Protein AF-0000000082750049 (afdb_homodimer)

pLDDT: mean 89.51, std 12.14, range [34.12, 98.69]

Sequence (334 aa):
MVEYGKYSNDLYELQASRWEWKRLKAKTPKNGPPPCPRLGHSFSLVGNKCYLFGGLANDSEDPKNNIPRYLNDLYILELRPGSGVVAWDIPITYGVLPPPRESHTAVVYTEKDNKKSKLVIYGGMSGCRLGDLWTLDIETLTWNKPSLSGVAPLPRSLHSATTIGNKMVEYGKYSNDLYELQASRWEWKRLKAKTPKNGPPPCPRLGHSFSLVGNKCYLFGGLANDSEDPKNNIPRYLNDLYILELRPGSGVVAWDIPITYGVLPPPRESHTAVVYTEKDNKKSKLVIYGGMSGCRLGDLWTLDIETLTWNKPSLSGVAPLPRSLHSATTIGNK

Solvent-accessible surface area (backbone atoms only — not comparable to full-atom values): 17345 Å² total; per-residue (Å²): 48,43,44,38,22,45,83,30,61,55,42,30,34,38,37,64,92,70,33,31,30,36,74,52,72,60,42,64,20,92,88,50,78,59,78,67,38,24,27,23,34,38,44,44,67,58,90,57,32,34,42,36,40,37,4,36,29,62,78,42,90,46,92,89,44,83,38,79,40,64,27,55,55,59,38,35,35,41,54,42,87,91,67,82,48,32,33,41,35,71,69,82,68,39,70,64,75,68,74,45,22,19,30,38,33,66,42,69,45,54,43,80,88,78,65,48,45,28,41,37,35,39,36,2,32,59,102,44,64,28,64,58,53,36,34,32,34,63,86,76,31,32,33,40,70,71,79,72,41,68,64,67,74,73,50,21,34,35,35,28,50,38,68,47,89,87,68,51,44,47,37,20,45,84,28,62,55,41,29,37,38,37,64,93,70,33,31,30,37,73,52,74,59,42,64,20,92,88,51,79,58,77,68,38,22,24,23,34,38,45,43,66,57,92,56,31,32,41,35,40,38,5,35,29,62,77,41,90,45,93,90,46,84,40,80,41,63,27,55,56,60,38,34,36,42,54,43,85,91,66,81,48,32,35,40,35,70,70,82,69,38,69,65,76,68,73,44,20,18,29,38,33,65,43,67,46,55,42,80,88,77,64,49,44,29,42,38,36,38,37,2,33,60,102,43,63,28,60,57,52,37,35,31,35,63,86,75,32,33,33,40,68,71,78,72,42,68,64,67,74,74,50,18,36,36,33,29,52,35,66,47,87,85,67

Radius of gyration: 19.02 Å; Cα contacts (8 Å, |Δi|>4): 926; chains: 2; bounding box: 47×52×50 Å

Organism: Mus caroli (NCBI:txid10089)

InterPro domains:
  IPR015915 Kelch-type beta-propeller [G3DSA:2.120.10.80] (2-167)
  IPR015915 Kelch-type beta-propeller [SSF117281] (5-167)
  IPR043536 Host cell factor [PTHR46003] (1-167)
  IPR059124 Host cell factor, Kelch-repeats domain [PF13854] (1-167)

Foldseek 3Di:
DWDQAALGRWIWDQDPVVRDIDTADAAAAPPDGDDGRFHQWDWDDDPQKIKTAWGWHFPDPDPVDGDIDFGGFIKMWGHDPPPSYIYIYRDDAAEDTDDGFGQWEWDWAAAPPPRWIKIKTAWGDDVHIGGFIWIAGPVRRYIDGDDDDDDGDDGDGNDYDDDDDND/DWDAAALGDWTWDQDPVVRDIDTADAAAAPPDGDDGRFHQWDWDDDPQKIKTAWGWHFPDPDPVDGDIDFGGFIKMWGHDPPPSYIYIYRDDAAEDTDDGFGQWEWDWAAAPPPRWIKIKTAWGDDVHIGGFIWIAGPVRRYIDGDDDDDDGDDGDGNDYDDDDDND

Secondary structure (DSSP, 8-state):
-EEE-TT---EEEEETTTTEEEEE-EEPPTTSPPPPS-BS-EEEEETTEEEEEEEEEE--S-TTS--EEEEEEEEEEEE-TTT--EEEE----BSPPPPP-BS-EEEEEE-TTT--EEEEEE--BSSSB---EEEEETTTTEEE-PPPEE-PPPS-SS-B----TT-/-EEB-SSB--EEEEETTTTEEEEE-EEPPTTSPPPPSBBS-EEEEETTEEEEEEEEEE--S-TTS--EEEEEEEEEEEE-TTT--EEEE----BSPPPPP-BS-EEEEEE-TTT--EEEEEE--BSSSB---EEEEETTTTEEE-PPPEE-PPPS-SS-EEE--TT-

Nearest PDB structures (foldseek):
  8ebm-assembly2_B  TM=7.250E-01  e=9.913E-09  Homo sapiens
  8ebn-assembly1_A-2  TM=7.587E-01  e=2.053E-07  Homo sapiens
  9d8p-assembly1_A  TM=7.912E-01  e=5.174E-07  Homo sapiens
  7onh-assembly1_A  TM=7.124E-01  e=1.198E-04  synthetic construct
  7qt0-assembly1_I  TM=1.899E-01  e=7.112E+00  Mus musculus

Structure (mmCIF, N/CA/C/O backbone):
data_AF-0000000082750049-model_v1
#
loop_
_entity.id
_entity.type
_entity.pdbx_description
1 polymer 'Host cell factor 1-like'
#
loop_
_atom_site.group_PDB
_atom_site.id
_atom_site.type_symbol
_atom_site.label_atom_id
_atom_site.label_alt_id
_atom_site.label_comp_id
_atom_site.label_asym_id
_atom_site.label_entity_id
_atom_site.label_seq_id
_atom_site.pdbx_PDB_ins_code
_atom_site.Cartn_x
_atom_site.Cartn_y
_atom_site.Cartn_z
_atom_site.occupancy
_atom_site.B_iso_or_equiv
_atom_site.auth_seq_id
_atom_site.auth_comp_id
_atom_site.auth_asym_id
_atom_site.auth_atom_id
_atom_site.pdbx_PDB_model_num
ATOM 1 N N . MET A 1 1 ? 9.844 8.734 -4.219 1 46.72 1 MET A N 1
ATOM 2 C CA . MET A 1 1 ? 9.055 7.977 -3.25 1 46.72 1 MET A CA 1
ATOM 3 C C . MET A 1 1 ? 9.094 8.633 -1.876 1 46.72 1 MET A C 1
ATOM 5 O O . MET A 1 1 ? 10.164 9.047 -1.411 1 46.72 1 MET A O 1
ATOM 9 N N . VAL A 1 2 ? 8.023 9.062 -1.282 1 43.28 2 VAL A N 1
ATOM 10 C CA . VAL A 1 2 ? 7.914 9.625 0.057 1 43.28 2 VAL A CA 1
ATOM 11 C C . VAL A 1 2 ? 7.473 8.547 1.042 1 43.28 2 VAL A C 1
ATOM 13 O O . VAL A 1 2 ? 6.508 7.82 0.787 1 43.28 2 VAL A O 1
ATOM 16 N N . GLU A 1 3 ? 8.273 8.211 2.252 1 47.06 3 GLU A N 1
ATOM 17 C CA . GLU A 1 3 ? 8.039 7.141 3.219 1 47.06 3 GLU A CA 1
ATOM 18 C C . GLU A 1 3 ? 7.656 7.707 4.582 1 47.06 3 GLU A C 1
ATOM 20 O O . GLU A 1 3 ? 8.219 8.711 5.027 1 47.06 3 GLU A O 1
ATOM 25 N N . TYR A 1 4 ? 6.5 7.152 5.336 1 40.97 4 TYR A N 1
ATOM 26 C CA . TYR A 1 4 ? 6.086 7.383 6.715 1 40.97 4 TYR A CA 1
ATOM 27 C C . TYR A 1 4 ? 5.934 6.066 7.465 1 40.97 4 TYR A C 1
ATOM 29 O O . TYR A 1 4 ? 5.32 5.121 6.965 1 40.97 4 TYR A O 1
ATOM 37 N N . GLY A 1 5 ? 6.797 5.273 8.617 1 48.41 5 GLY A N 1
ATOM 38 C CA . GLY A 1 5 ? 6.863 3.891 9.055 1 48.41 5 GLY A CA 1
ATOM 39 C C . GLY A 1 5 ? 6.676 3.73 10.555 1 48.41 5 GLY A C 1
ATOM 40 O O . GLY A 1 5 ? 5.734 4.281 11.125 1 48.41 5 GLY A O 1
ATOM 41 N N . LYS A 1 6 ? 7.898 3.279 11.547 1 61.53 6 LYS A N 1
ATOM 42 C CA . LYS A 1 6 ? 7.781 3.199 13 1 61.53 6 LYS A CA 1
ATOM 43 C C . LYS A 1 6 ? 6.875 4.301 13.539 1 61.53 6 LYS A C 1
ATOM 45 O O . LYS A 1 6 ? 6.535 5.242 12.82 1 61.53 6 LYS A O 1
ATOM 50 N N . TYR A 1 7 ? 6.441 3.865 14.773 1 75.69 7 TYR A N 1
ATOM 51 C CA . TYR A 1 7 ? 5.711 5.035 15.25 1 75.69 7 TYR A CA 1
ATOM 52 C C . TYR A 1 7 ? 6.512 6.309 15.023 1 75.69 7 TYR A C 1
ATOM 54 O O . TYR A 1 7 ? 7.539 6.527 15.664 1 75.69 7 TYR A O 1
ATOM 62 N N . SER A 1 8 ? 6.527 6.707 13.641 1 79.88 8 SER A N 1
ATOM 63 C CA . SER A 1 8 ? 7.164 7.973 13.297 1 79.88 8 SER A CA 1
ATOM 64 C C . SER A 1 8 ? 6.258 8.82 12.406 1 79.88 8 SER A C 1
ATOM 66 O O . SER A 1 8 ? 5.281 8.32 11.844 1 79.88 8 SER A O 1
ATOM 68 N N . ASN A 1 9 ? 6.586 10.039 12.461 1 88.56 9 ASN A N 1
ATOM 69 C CA . ASN A 1 9 ? 5.891 10.953 11.562 1 88.56 9 ASN A CA 1
ATOM 70 C C . ASN A 1 9 ? 6.855 11.625 10.594 1 88.56 9 ASN A C 1
ATOM 72 O O . ASN A 1 9 ? 6.555 12.695 10.055 1 88.56 9 ASN A O 1
ATOM 76 N N . ASP A 1 10 ? 7.961 10.93 10.422 1 89.69 10 ASP A N 1
ATOM 77 C CA . ASP A 1 10 ? 8.961 11.5 9.516 1 89.69 10 ASP A CA 1
ATOM 78 C C . ASP A 1 10 ? 8.578 11.258 8.055 1 89.69 10 ASP A C 1
ATOM 80 O O . ASP A 1 10 ? 7.977 10.234 7.727 1 89.69 10 ASP A O 1
ATOM 84 N N . LEU A 1 11 ? 9.008 12.266 7.266 1 90.38 11 LEU A N 1
ATOM 85 C CA . LEU A 1 11 ? 8.828 12.203 5.82 1 90.38 11 LEU A CA 1
ATOM 86 C C . LEU A 1 11 ? 10.172 12.125 5.102 1 90.38 11 LEU A C 1
ATOM 88 O O . LEU A 1 11 ? 11.094 12.883 5.422 1 90.38 11 LEU A O 1
ATOM 92 N N . TYR A 1 12 ? 10.297 11.203 4.238 1 91.06 12 TYR A N 1
ATOM 93 C CA . TYR A 1 12 ? 11.508 11.078 3.426 1 91.06 12 TYR A CA 1
ATOM 94 C C . TYR A 1 12 ? 11.156 11.016 1.942 1 91.06 12 TYR A C 1
ATOM 96 O O . TYR A 1 12 ? 10.07 10.578 1.571 1 91.06 12 TYR A O 1
ATOM 104 N N . GLU A 1 13 ? 12.062 11.5 1.147 1 89.69 13 GLU A N 1
ATOM 105 C CA . GLU A 1 13 ? 12.008 11.359 -0.305 1 89.69 13 GLU A CA 1
ATOM 106 C C . GLU A 1 13 ? 13.211 10.586 -0.831 1 89.69 13 GLU A C 1
ATOM 108 O O . GLU A 1 13 ? 14.344 10.82 -0.404 1 89.69 13 GLU A O 1
ATOM 113 N N . LEU A 1 14 ? 12.969 9.617 -1.62 1 91.38 14 LEU A N 1
ATOM 114 C CA . LEU A 1 14 ? 14.023 8.953 -2.377 1 91.38 14 LEU A CA 1
ATOM 115 C C . LEU A 1 14 ? 14.062 9.461 -3.814 1 91.38 14 LEU A C 1
ATOM 117 O O . LEU A 1 14 ? 13.102 9.281 -4.566 1 91.38 14 LEU A O 1
ATOM 121 N N . GLN A 1 15 ? 15.102 10.117 -4.086 1 89.12 15 GLN A N 1
ATOM 122 C CA . GLN A 1 15 ? 15.328 10.492 -5.477 1 89.12 15 GLN A CA 1
ATOM 123 C C . GLN A 1 15 ? 15.875 9.312 -6.281 1 89.12 15 GLN A C 1
ATOM 125 O O . GLN A 1 15 ? 17.078 9.023 -6.223 1 89.12 15 GLN A O 1
ATOM 130 N N . ALA A 1 16 ? 15.055 8.766 -7.094 1 87.5 16 ALA A N 1
ATOM 131 C CA . ALA A 1 16 ? 15.367 7.496 -7.738 1 87.5 16 ALA A CA 1
ATOM 132 C C . ALA A 1 16 ? 16.453 7.668 -8.797 1 87.5 16 ALA A C 1
ATOM 134 O O . ALA A 1 16 ? 17.188 6.727 -9.094 1 87.5 16 ALA A O 1
ATOM 135 N N . SER A 1 17 ? 16.531 8.828 -9.398 1 86.12 17 SER A N 1
ATOM 136 C CA . SER A 1 17 ? 17.547 9.047 -10.422 1 86.12 17 SER A CA 1
ATOM 137 C C . SER A 1 17 ? 18.953 8.961 -9.828 1 86.12 17 SER A C 1
ATOM 139 O O . SER A 1 17 ? 19.891 8.555 -10.516 1 86.12 17 SER A O 1
ATOM 141 N N . ARG A 1 18 ? 19.078 9.25 -8.586 1 91 18 ARG A N 1
ATOM 142 C CA . ARG A 1 18 ? 20.375 9.234 -7.938 1 91 18 ARG A CA 1
ATOM 143 C C . ARG A 1 18 ? 20.391 8.266 -6.762 1 91 18 ARG A C 1
ATOM 145 O O . ARG A 1 18 ? 21.422 8.086 -6.113 1 91 18 ARG A O 1
ATOM 152 N N . TRP A 1 19 ? 19.328 7.719 -6.512 1 92.25 19 TRP A N 1
ATOM 153 C CA . TRP A 1 19 ? 19.156 6.84 -5.355 1 92.25 19 TRP A CA 1
ATOM 154 C C . TRP A 1 19 ? 19.641 7.523 -4.082 1 92.25 19 TRP A C 1
ATOM 156 O O . TRP A 1 19 ? 20.469 6.969 -3.352 1 92.25 19 TRP A O 1
ATOM 166 N N . GLU A 1 20 ? 19.047 8.633 -3.816 1 94.25 20 GLU A N 1
ATOM 167 C CA . GLU A 1 20 ? 19.422 9.438 -2.66 1 94.25 20 GLU A CA 1
ATOM 168 C C . GLU A 1 20 ? 18.203 9.742 -1.782 1 94.25 20 GLU A C 1
ATOM 170 O O . GLU A 1 20 ? 17.188 10.242 -2.266 1 94.25 20 GLU A O 1
ATOM 175 N N . TRP A 1 21 ? 18.406 9.43 -0.501 1 93.75 21 TRP A N 1
ATOM 176 C CA . TRP A 1 21 ? 17.375 9.75 0.476 1 93.75 21 TRP A CA 1
ATOM 177 C C . TRP A 1 21 ? 17.5 11.195 0.946 1 93.75 21 TRP A C 1
ATOM 179 O O . TRP A 1 21 ? 18.609 11.695 1.149 1 93.75 21 TRP A O 1
ATOM 189 N N . LYS A 1 22 ? 16.375 11.781 1.118 1 90.44 22 LYS A N 1
ATOM 190 C CA . LYS A 1 22 ? 16.297 13.102 1.732 1 90.44 22 LYS A CA 1
ATOM 191 C C . LYS A 1 22 ? 15.141 13.188 2.723 1 90.44 22 LYS A C 1
ATOM 193 O O . LYS A 1 22 ? 14.023 12.766 2.418 1 90.44 22 LYS A O 1
ATOM 198 N N . ARG A 1 23 ? 15.523 13.742 3.879 1 90.31 23 ARG A N 1
ATOM 199 C CA . ARG A 1 23 ? 14.453 14 4.836 1 90.31 23 ARG A CA 1
ATOM 200 C C . ARG A 1 23 ? 13.719 15.297 4.5 1 90.31 23 ARG A C 1
ATOM 202 O O . ARG A 1 23 ? 14.352 16.328 4.27 1 90.31 23 ARG A O 1
ATOM 209 N N . LEU A 1 24 ? 12.414 15.164 4.445 1 88.94 24 LEU A N 1
ATOM 210 C CA . LEU A 1 24 ? 11.617 16.328 4.129 1 88.94 24 LEU A CA 1
ATOM 211 C C . LEU A 1 24 ? 11.078 16.984 5.398 1 88.94 24 LEU A C 1
ATOM 213 O O . LEU A 1 24 ? 10.688 16.297 6.34 1 88.94 24 LEU A O 1
ATOM 217 N N . LYS A 1 25 ? 11.164 18.25 5.352 1 89.75 25 LYS A N 1
ATOM 218 C CA . LYS A 1 25 ? 10.516 19.031 6.402 1 89.75 25 LYS A CA 1
ATOM 219 C C . LYS A 1 25 ? 9.25 19.703 5.887 1 89.75 25 LYS A C 1
ATOM 221 O O . LYS A 1 25 ? 9.312 20.609 5.07 1 89.75 25 LYS A O 1
ATOM 226 N N . ALA A 1 26 ? 8.164 19.203 6.391 1 93.25 26 ALA A N 1
ATOM 227 C CA . ALA A 1 26 ? 6.887 19.766 5.949 1 93.25 26 ALA A CA 1
ATOM 228 C C . ALA A 1 26 ? 6.379 20.812 6.938 1 93.25 26 ALA A C 1
ATOM 230 O O . ALA A 1 26 ? 6.48 20.641 8.148 1 93.25 26 ALA A O 1
ATOM 231 N N . LYS A 1 27 ? 5.816 21.828 6.309 1 95.06 27 LYS A N 1
ATOM 232 C CA . LYS A 1 27 ? 5.18 22.844 7.148 1 95.06 27 LYS A CA 1
ATOM 233 C C . LYS A 1 27 ? 3.959 22.266 7.867 1 95.06 27 LYS A C 1
ATOM 235 O O . LYS A 1 27 ? 3.186 21.516 7.281 1 95.06 27 LYS A O 1
ATOM 240 N N . THR A 1 28 ? 3.789 22.734 9.07 1 95.88 28 THR A N 1
ATOM 241 C CA . THR A 1 28 ? 2.641 22.297 9.852 1 95.88 28 THR A CA 1
ATOM 242 C C . THR A 1 28 ? 1.351 22.906 9.312 1 95.88 28 THR A C 1
ATOM 244 O O . THR A 1 28 ? 1.365 24 8.75 1 95.88 28 THR A O 1
ATOM 247 N N . PRO A 1 29 ? 0.261 22.172 9.477 1 96.62 29 PRO A N 1
ATOM 248 C CA . PRO A 1 29 ? -1.006 22.781 9.055 1 96.62 29 PRO A CA 1
ATOM 249 C C . PRO A 1 29 ? -1.354 24.047 9.836 1 96.62 29 PRO A C 1
ATOM 251 O O . PRO A 1 29 ? -0.957 24.172 11 1 96.62 29 PRO A O 1
ATOM 254 N N . LYS A 1 30 ? -2.096 24.891 9.203 1 95.38 30 LYS A N 1
ATOM 255 C CA . LYS A 1 30 ? -2.494 26.141 9.828 1 95.38 30 LYS A CA 1
ATOM 256 C C . LYS A 1 30 ? -3.502 25.906 10.945 1 95.38 30 LYS A C 1
ATOM 258 O O . LYS A 1 30 ? -3.527 26.641 11.93 1 95.38 30 LYS A O 1
ATOM 263 N N . ASN A 1 31 ? -4.273 24.891 10.828 1 95.56 31 ASN A N 1
ATOM 264 C CA . ASN A 1 31 ? -5.418 24.734 11.719 1 95.56 31 ASN A CA 1
ATOM 265 C C . ASN A 1 31 ? -5.262 23.531 12.625 1 95.56 31 ASN A C 1
ATOM 267 O O . ASN A 1 31 ? -6.254 22.953 13.094 1 95.56 31 ASN A O 1
ATOM 271 N N . GLY A 1 32 ? -4.043 23.062 12.883 1 96.19 32 GLY A N 1
ATOM 272 C CA . GLY A 1 32 ? -3.865 21.922 13.766 1 96.19 32 GLY A CA 1
ATOM 273 C C . GLY A 1 32 ? -2.459 21.359 13.734 1 96.19 32 GLY A C 1
ATOM 274 O O . GLY A 1 32 ? -1.573 21.922 13.086 1 96.19 32 GLY A O 1
ATOM 275 N N . PRO A 1 33 ? -2.213 20.359 14.484 1 96.81 33 PRO A N 1
ATOM 276 C CA . PRO A 1 33 ? -0.906 19.688 14.5 1 96.81 33 PRO A CA 1
ATOM 277 C C . PRO A 1 33 ? -0.647 18.859 13.25 1 96.81 33 PRO A C 1
ATOM 279 O O . PRO A 1 33 ? -1.588 18.5 12.531 1 96.81 33 PRO A O 1
ATOM 282 N N . PRO A 1 34 ? 0.613 18.609 12.961 1 96.38 34 PRO A N 1
ATOM 283 C CA . PRO A 1 34 ? 0.918 17.641 11.891 1 96.38 34 PRO A CA 1
ATOM 284 C C . PRO A 1 34 ? 0.523 16.219 12.258 1 96.38 34 PRO A C 1
ATOM 286 O O . PRO A 1 34 ? 0.176 15.938 13.406 1 96.38 34 PRO A O 1
ATOM 289 N N . PRO A 1 35 ? 0.521 15.352 11.281 1 95.62 35 PRO A N 1
ATOM 290 C CA . PRO A 1 35 ? 0.174 13.961 11.609 1 95.62 35 PRO A CA 1
ATOM 291 C C . PRO A 1 35 ? 1.032 13.391 12.734 1 95.62 35 PRO A C 1
ATOM 293 O O . PRO A 1 35 ? 2.244 13.609 12.766 1 95.62 35 PRO A O 1
ATOM 296 N N . CYS A 1 36 ? 0.445 12.688 13.664 1 94.31 36 CYS A N 1
ATOM 297 C CA . CYS A 1 36 ? 1.186 12.008 14.727 1 94.31 36 CYS A CA 1
ATOM 298 C C . CYS A 1 36 ? 1.888 10.766 14.195 1 94.31 36 CYS A C 1
ATOM 300 O O . CYS A 1 36 ? 1.546 10.266 13.125 1 94.31 36 CYS A O 1
ATOM 302 N N . PRO A 1 37 ? 2.914 10.273 14.992 1 92.56 37 PRO A N 1
ATOM 303 C CA . PRO A 1 37 ? 3.498 8.984 14.602 1 92.56 37 PRO A CA 1
ATOM 304 C C . PRO A 1 37 ? 2.461 7.867 14.523 1 92.56 37 PRO A C 1
ATOM 306 O O . PRO A 1 37 ? 1.604 7.75 15.398 1 92.56 37 PRO A O 1
ATOM 309 N N . ARG A 1 38 ? 2.539 7.066 13.461 1 93.56 38 ARG A N 1
ATOM 310 C CA . ARG A 1 38 ? 1.509 6.055 13.242 1 93.56 38 ARG A CA 1
ATOM 311 C C . ARG A 1 38 ? 1.99 4.98 12.273 1 93.56 38 ARG A C 1
ATOM 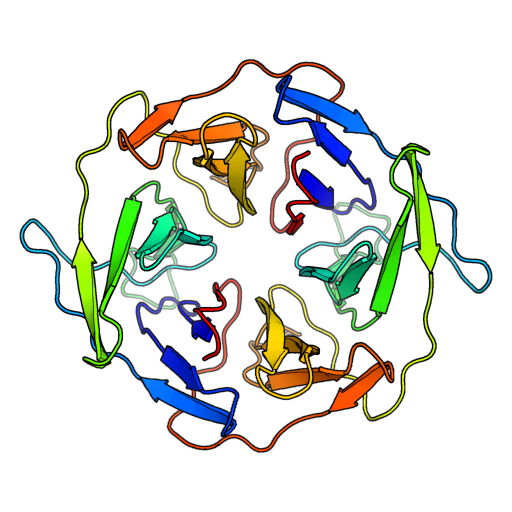313 O O . ARG A 1 38 ? 2.975 5.176 11.562 1 93.56 38 ARG A O 1
ATOM 320 N N . LEU A 1 39 ? 1.354 3.842 12.344 1 92.06 39 LEU A N 1
ATOM 321 C CA . LEU A 1 39 ? 1.588 2.76 11.398 1 92.06 39 LEU A CA 1
ATOM 322 C C . LEU A 1 39 ? 0.297 2.373 10.68 1 92.06 39 LEU A C 1
ATOM 324 O O . LEU A 1 39 ? -0.797 2.672 11.164 1 92.06 39 LEU A O 1
ATOM 328 N N . GLY A 1 40 ? 0.425 1.727 9.539 1 95.12 40 GLY A N 1
ATOM 329 C CA . GLY A 1 40 ? -0.722 1.137 8.867 1 95.12 40 GLY A CA 1
ATOM 330 C C . GLY A 1 40 ? -1.635 2.166 8.227 1 95.12 40 GLY A C 1
ATOM 331 O O . GLY A 1 40 ? -2.822 1.907 8.023 1 95.12 40 GLY A O 1
ATOM 332 N N . HIS A 1 41 ? -1.125 3.426 7.996 1 96.81 41 HIS A N 1
ATOM 333 C CA . HIS A 1 41 ? -1.85 4.461 7.27 1 96.81 41 HIS A CA 1
ATOM 334 C C . HIS A 1 41 ? -1.668 4.309 5.766 1 96.81 41 HIS A C 1
ATOM 336 O O . HIS A 1 41 ? -0.827 3.525 5.312 1 96.81 41 HIS A O 1
ATOM 342 N N . SER A 1 42 ? -2.529 4.945 5.008 1 96.25 42 SER A N 1
ATOM 343 C CA . SER A 1 42 ? -2.342 5.023 3.564 1 96.25 42 SER A CA 1
ATOM 344 C C . SER A 1 42 ? -1.828 6.398 3.145 1 96.25 42 SER A C 1
ATOM 346 O O . SER A 1 42 ? -2.006 7.379 3.869 1 96.25 42 SER A O 1
ATOM 348 N N . PHE A 1 43 ? -1.149 6.531 2.107 1 95.25 43 PHE A N 1
ATOM 349 C CA . PHE A 1 43 ? -0.544 7.715 1.509 1 95.25 43 PHE A CA 1
ATOM 350 C C . PHE A 1 43 ? -0.654 7.672 -0.011 1 95.25 43 PHE A C 1
ATOM 352 O O . PHE A 1 43 ? 0.173 7.047 -0.68 1 95.25 43 PHE A O 1
ATOM 359 N N . SER A 1 44 ? -1.647 8.367 -0.571 1 94.56 44 SER A N 1
ATOM 360 C CA . SER A 1 44 ? -1.994 8.234 -1.983 1 94.56 44 SER A CA 1
ATOM 361 C C . SER A 1 44 ? -1.794 9.547 -2.727 1 94.56 44 SER A C 1
ATOM 363 O O . SER A 1 44 ? -2.135 10.617 -2.213 1 94.56 44 SER A O 1
ATOM 365 N N . LEU A 1 45 ? -1.312 9.461 -3.93 1 92.12 45 LEU A N 1
ATOM 366 C CA . LEU A 1 45 ? -1.025 10.648 -4.727 1 92.12 45 LEU A CA 1
ATOM 367 C C . LEU A 1 45 ? -2.15 10.922 -5.719 1 92.12 45 LEU A C 1
ATOM 369 O O . LEU A 1 45 ? -2.576 10.023 -6.445 1 92.12 45 LEU A O 1
ATOM 373 N N . VAL A 1 46 ? -2.631 12.07 -5.703 1 92.25 46 VAL A N 1
ATOM 374 C CA . VAL A 1 46 ? -3.504 12.602 -6.742 1 92.25 46 VAL A CA 1
ATOM 375 C C . VAL A 1 46 ? -2.98 13.961 -7.215 1 92.25 46 VAL A C 1
ATOM 377 O O . VAL A 1 46 ? -3.031 14.945 -6.477 1 92.25 46 VAL A O 1
ATOM 380 N N . GLY A 1 47 ? -2.527 13.969 -8.453 1 88.06 47 GLY A N 1
ATOM 381 C CA . GLY A 1 47 ? -1.867 15.188 -8.898 1 88.06 47 GLY A CA 1
ATOM 382 C C . GLY A 1 47 ? -0.615 15.516 -8.109 1 88.06 47 GLY A C 1
ATOM 383 O O . GLY A 1 47 ? 0.314 14.703 -8.047 1 88.06 47 GLY A O 1
ATOM 384 N N . ASN A 1 48 ? -0.597 16.656 -7.48 1 89.31 48 ASN A N 1
ATOM 385 C CA . ASN A 1 48 ? 0.56 17.094 -6.707 1 89.31 48 ASN A CA 1
ATOM 386 C C . ASN A 1 48 ? 0.277 17.047 -5.207 1 89.31 48 ASN A C 1
ATOM 388 O O . ASN A 1 48 ? 0.942 17.734 -4.426 1 89.31 48 ASN A O 1
ATOM 392 N N . LYS A 1 49 ? -0.731 16.297 -4.922 1 93.19 49 LYS A N 1
ATOM 393 C CA . LYS A 1 49 ? -1.108 16.203 -3.516 1 93.19 49 LYS A CA 1
ATOM 394 C C . LYS A 1 49 ? -1.09 14.742 -3.049 1 93.19 49 LYS A C 1
ATOM 396 O O . LYS A 1 49 ? -1.506 13.844 -3.781 1 93.19 49 LYS A O 1
ATOM 401 N N . CYS A 1 50 ? -0.61 14.539 -1.84 1 94.38 50 CYS A N 1
ATOM 402 C CA . CYS A 1 50 ? -0.661 13.227 -1.201 1 94.38 50 CYS A CA 1
ATOM 403 C C . CYS A 1 50 ? -1.688 13.211 -0.075 1 94.38 50 CYS A C 1
ATOM 405 O O . CYS A 1 50 ? -1.721 14.117 0.755 1 94.38 50 CYS A O 1
ATOM 407 N N . TYR A 1 51 ? -2.5 12.211 -0.081 1 96.81 51 TYR A N 1
ATOM 408 C CA . TYR A 1 51 ? -3.551 12.055 0.918 1 96.81 51 TYR A CA 1
ATOM 409 C C . TYR A 1 51 ? -3.184 10.984 1.935 1 96.81 51 TYR A C 1
ATOM 411 O O . TYR A 1 51 ? -3.004 9.812 1.576 1 96.81 51 TYR A O 1
ATOM 419 N N . LEU A 1 52 ? -3.012 11.391 3.178 1 97.19 52 LEU A N 1
ATOM 420 C CA . LEU A 1 52 ? -2.725 10.492 4.289 1 97.19 52 LEU A CA 1
ATOM 421 C C . LEU A 1 52 ? -3.996 10.164 5.066 1 97.19 52 LEU A C 1
ATOM 423 O O . LEU A 1 52 ? -4.691 11.07 5.539 1 97.19 52 LEU A O 1
ATOM 427 N N . PHE A 1 53 ? -4.336 8.883 5.16 1 98.25 53 PHE A N 1
ATOM 428 C CA . PHE A 1 53 ? -5.562 8.516 5.863 1 98.25 53 PHE A CA 1
ATOM 429 C C . PHE A 1 53 ? -5.305 7.375 6.84 1 98.25 53 PHE A C 1
ATOM 431 O O . PHE A 1 53 ? -4.637 6.395 6.5 1 98.25 53 PHE A O 1
ATOM 438 N N . GLY A 1 54 ? -5.84 7.496 8.062 1 97.81 54 GLY A N 1
ATOM 439 C CA . GLY A 1 54 ? -5.934 6.418 9.031 1 97.81 54 GLY A CA 1
ATOM 440 C C . GLY A 1 54 ? -4.594 6.035 9.633 1 97.81 54 GLY A C 1
ATOM 441 O O . GLY A 1 54 ? -3.676 6.859 9.688 1 97.81 54 GLY A O 1
ATOM 442 N N . GLY A 1 55 ? -4.566 4.863 10.195 1 96.62 55 GLY A N 1
ATOM 443 C CA . GLY A 1 55 ? -3.393 4.332 10.867 1 96.62 55 GLY A CA 1
ATOM 444 C C . GLY A 1 55 ? -3.627 4.059 12.344 1 96.62 55 GLY A C 1
ATOM 445 O O . GLY A 1 55 ? -4.75 4.184 12.836 1 96.62 55 GLY A O 1
ATOM 446 N N . LEU A 1 56 ? -2.604 3.592 12.914 1 94.5 56 LEU A N 1
ATOM 447 C CA . LEU A 1 56 ? -2.59 3.234 14.328 1 94.5 56 LEU A CA 1
ATOM 448 C C . LEU A 1 56 ? -1.508 4.012 15.07 1 94.5 56 LEU A C 1
ATOM 450 O O . LEU A 1 56 ? -0.33 3.941 14.711 1 94.5 56 LEU A O 1
ATOM 454 N N . ALA A 1 57 ? -1.938 4.77 16.016 1 94.56 57 ALA A N 1
ATOM 455 C CA . ALA A 1 57 ? -1.017 5.5 16.891 1 94.56 57 ALA A CA 1
ATOM 456 C C . ALA A 1 57 ? -0.881 4.816 18.234 1 94.56 57 ALA A C 1
ATOM 458 O O . ALA A 1 57 ? -1.605 3.861 18.531 1 94.56 57 ALA A O 1
ATOM 459 N N . ASN A 1 58 ? 0.151 5.203 18.906 1 91 58 ASN A N 1
ATOM 460 C CA . ASN A 1 58 ? 0.362 4.766 20.281 1 91 58 ASN A CA 1
ATOM 461 C C . ASN A 1 58 ? 0.3 5.934 21.25 1 91 58 ASN A C 1
ATOM 463 O O . ASN A 1 58 ? 1.14 6.836 21.203 1 91 58 ASN A O 1
ATOM 467 N N . ASP A 1 59 ? -0.647 5.895 22.188 1 90.25 59 ASP A N 1
ATOM 468 C CA . ASP A 1 59 ? -0.865 7.008 23.094 1 90.25 59 ASP A CA 1
ATOM 469 C C . ASP A 1 59 ? -0.01 6.863 24.359 1 90.25 59 ASP A C 1
ATOM 471 O O . ASP A 1 59 ? -0.058 7.711 25.25 1 90.25 59 ASP A O 1
ATOM 475 N N . SER A 1 60 ? 0.786 5.789 24.391 1 84.56 60 SER A N 1
ATOM 476 C CA . SER A 1 60 ? 1.623 5.582 25.562 1 84.56 60 SER A CA 1
ATOM 477 C C . SER A 1 60 ? 3 6.211 25.391 1 84.56 60 SER A C 1
ATOM 479 O O . SER A 1 60 ? 3.584 6.137 24.297 1 84.56 60 SER A O 1
ATOM 481 N N . GLU A 1 61 ? 3.512 6.812 26.375 1 79.94 61 GLU A N 1
ATOM 482 C CA . GLU A 1 61 ? 4.887 7.305 26.391 1 79.94 61 GLU A CA 1
ATOM 483 C C . GLU A 1 61 ? 5.859 6.207 26.812 1 79.94 61 GLU A C 1
ATOM 485 O O . GLU A 1 61 ? 7.066 6.324 26.594 1 79.94 61 GLU A O 1
ATOM 490 N N . ASP A 1 62 ? 5.258 5.121 27.406 1 77.69 62 ASP A N 1
ATOM 491 C CA . ASP A 1 62 ? 6.039 3.973 27.844 1 77.69 62 ASP A CA 1
ATOM 492 C C . ASP A 1 62 ? 6.156 2.924 26.75 1 77.69 62 ASP A C 1
ATOM 494 O O . ASP A 1 62 ? 5.156 2.316 26.344 1 77.69 62 ASP A O 1
ATOM 498 N N . PRO A 1 63 ? 7.383 2.646 26.297 1 66.94 63 PRO A N 1
ATOM 499 C CA . PRO A 1 63 ? 7.539 1.676 25.203 1 66.94 63 PRO A CA 1
ATOM 500 C C . PRO A 1 63 ? 7.074 0.275 25.594 1 66.94 63 PRO A C 1
ATOM 502 O O . PRO A 1 63 ? 6.797 -0.552 24.719 1 66.94 63 PRO A O 1
ATOM 505 N N . LYS A 1 64 ? 6.93 0.049 27.016 1 78.06 64 LYS A N 1
ATOM 506 C CA . LYS A 1 64 ? 6.535 -1.277 27.484 1 78.06 64 LYS A CA 1
ATOM 507 C C . LYS A 1 64 ? 5.016 -1.401 27.562 1 78.06 64 LYS A C 1
ATOM 509 O O . LYS A 1 64 ? 4.488 -2.5 27.75 1 78.06 64 LYS A O 1
ATOM 514 N N . ASN A 1 65 ? 4.379 -0.237 27.453 1 82.75 65 ASN A N 1
ATOM 515 C CA . ASN A 1 65 ? 2.922 -0.212 27.531 1 82.75 65 ASN A CA 1
ATOM 516 C C . ASN A 1 65 ? 2.307 0.421 26.281 1 82.75 65 ASN A C 1
ATOM 518 O O . ASN A 1 65 ? 2.256 1.646 26.172 1 82.75 65 ASN A O 1
ATOM 522 N N . ASN A 1 66 ? 1.827 -0.411 25.453 1 81.44 66 ASN A N 1
ATOM 523 C CA . ASN A 1 66 ? 1.222 0.087 24.234 1 81.44 66 ASN A CA 1
ATOM 524 C C . ASN A 1 66 ? -0.268 0.367 24.406 1 81.44 66 ASN A C 1
ATOM 526 O O . ASN A 1 66 ? -1.011 -0.492 24.891 1 81.44 66 ASN A O 1
ATOM 530 N N . ILE A 1 67 ? -0.682 1.662 24.188 1 90.12 67 ILE A N 1
ATOM 531 C CA . ILE A 1 67 ? -2.088 2.047 24.141 1 90.12 67 ILE A CA 1
ATOM 532 C C . ILE A 1 67 ? -2.482 2.408 22.719 1 90.12 67 ILE A C 1
ATOM 534 O O . ILE A 1 67 ? -2.367 3.566 22.312 1 90.12 67 ILE A O 1
ATOM 538 N N . PRO A 1 68 ? -2.998 1.426 22.047 1 91.25 68 PRO A N 1
ATOM 539 C CA . PRO A 1 68 ? -3.299 1.664 20.641 1 91.25 68 PRO A CA 1
ATOM 540 C C . PRO A 1 68 ? -4.477 2.615 20.438 1 91.25 68 PRO A C 1
ATOM 542 O O . PRO A 1 68 ? -5.453 2.564 21.188 1 91.25 68 PRO A O 1
ATOM 545 N N . ARG A 1 69 ? -4.328 3.555 19.5 1 95.44 69 ARG A N 1
ATOM 546 C CA . ARG A 1 69 ? -5.398 4.445 19.062 1 95.44 69 ARG A CA 1
ATOM 547 C C . ARG A 1 69 ? -5.559 4.395 17.547 1 95.44 69 ARG A C 1
ATOM 549 O O . ARG A 1 69 ? -4.688 4.859 16.797 1 95.44 69 ARG A O 1
ATOM 556 N N . TYR A 1 70 ? -6.695 3.816 17.078 1 97 70 TYR A N 1
ATOM 557 C CA . TYR A 1 70 ? -7.008 3.795 15.656 1 97 70 TYR A CA 1
ATOM 558 C C . TYR A 1 70 ? -7.41 5.18 15.172 1 97 70 TYR A C 1
ATOM 560 O O . TYR A 1 70 ? -8.133 5.906 15.859 1 97 70 TYR A O 1
ATOM 568 N N . LEU A 1 71 ? -6.945 5.523 13.992 1 97.69 71 LEU A N 1
ATOM 569 C CA . LEU A 1 71 ? -7.148 6.875 13.477 1 97.69 71 LEU A CA 1
ATOM 570 C C . LEU A 1 71 ? -8.031 6.859 12.234 1 97.69 71 LEU A C 1
ATOM 572 O O . LEU A 1 71 ? -8.07 5.859 11.516 1 97.69 71 LEU A O 1
ATOM 576 N N . ASN A 1 72 ? -8.766 7.934 11.961 1 98.44 72 ASN A N 1
ATOM 577 C CA . ASN A 1 72 ? -9.508 8.148 10.719 1 98.44 72 ASN A CA 1
ATOM 578 C C . ASN A 1 72 ? -9.336 9.57 10.203 1 98.44 72 ASN A C 1
ATOM 580 O O . ASN A 1 72 ? -10.203 10.086 9.492 1 98.44 72 ASN A O 1
ATOM 584 N N . ASP A 1 73 ? -8.289 10.203 10.688 1 97.94 73 ASP A N 1
ATOM 585 C CA . ASP A 1 73 ? -8.023 11.555 10.211 1 97.94 73 ASP A CA 1
ATOM 586 C C . ASP A 1 73 ? -7.496 11.539 8.773 1 97.94 73 ASP A C 1
ATOM 588 O O . ASP A 1 73 ? -6.977 10.523 8.312 1 97.94 73 ASP A O 1
ATOM 592 N N . LEU A 1 74 ? -7.75 12.664 8.125 1 98.44 74 LEU A N 1
ATOM 593 C CA . LEU A 1 74 ? -7.242 12.914 6.781 1 98.44 74 LEU A CA 1
ATOM 594 C C . LEU A 1 74 ? -6.32 14.133 6.766 1 98.44 74 LEU A C 1
ATOM 596 O O . LEU A 1 74 ? -6.668 15.188 7.297 1 98.44 74 LEU A O 1
ATOM 600 N N . TYR A 1 75 ? -5.133 13.938 6.23 1 97.94 75 TYR A N 1
ATOM 601 C CA . TYR A 1 75 ? -4.203 15.031 5.957 1 97.94 75 TYR A CA 1
ATOM 602 C C . TYR A 1 75 ? -3.869 15.102 4.469 1 97.94 75 TYR A C 1
ATOM 604 O O . TYR A 1 75 ? -3.902 14.078 3.773 1 97.94 75 TYR A O 1
ATOM 612 N N . ILE A 1 76 ? -3.578 16.25 4.031 1 97.31 76 ILE A N 1
ATOM 613 C CA . ILE A 1 76 ? -3.098 16.438 2.666 1 97.31 76 ILE A CA 1
ATOM 614 C C . ILE A 1 76 ? -1.698 17.047 2.693 1 97.31 76 ILE A C 1
ATOM 616 O O . ILE A 1 76 ? -1.445 18 3.432 1 97.31 76 ILE A O 1
ATOM 620 N N . LEU A 1 77 ? -0.803 16.453 2.006 1 94.94 77 LEU A N 1
ATOM 621 C CA . LEU A 1 77 ? 0.529 17.016 1.801 1 94.94 77 LEU A CA 1
ATOM 622 C C . LEU A 1 77 ? 0.655 17.625 0.407 1 94.94 77 LEU A C 1
ATOM 624 O O . LEU A 1 77 ? 0.606 16.906 -0.594 1 94.94 77 LEU A O 1
ATOM 628 N N . GLU A 1 78 ? 0.794 18.859 0.351 1 92.81 78 GLU A N 1
ATOM 629 C CA . GLU A 1 78 ? 0.999 19.547 -0.923 1 92.81 78 GLU A CA 1
ATOM 630 C C . GLU A 1 78 ? 2.471 19.531 -1.323 1 92.81 78 GLU A C 1
ATOM 632 O O . GLU A 1 78 ? 3.334 19.938 -0.545 1 92.81 78 GLU A O 1
ATOM 637 N N . LEU A 1 79 ? 2.619 19 -2.523 1 85.88 79 LEU A N 1
ATOM 638 C CA . LEU A 1 79 ? 3.971 18.969 -3.068 1 85.88 79 LEU A CA 1
ATOM 639 C C . LEU A 1 79 ? 4.188 20.109 -4.055 1 85.88 79 LEU A C 1
ATOM 641 O O . LEU A 1 79 ? 3.35 20.344 -4.926 1 85.88 79 LEU A O 1
ATOM 645 N N . ARG A 1 80 ? 4.922 21.125 -3.828 1 78.19 80 ARG A N 1
ATOM 646 C CA . ARG A 1 80 ? 5.188 22.219 -4.762 1 78.19 80 ARG A CA 1
ATOM 647 C C . ARG A 1 80 ? 6.426 21.938 -5.602 1 78.19 80 ARG A C 1
ATOM 649 O O . ARG A 1 80 ? 7.555 22.016 -5.109 1 78.19 80 ARG A O 1
ATOM 656 N N . PRO A 1 81 ? 6.082 21.484 -6.84 1 65.94 81 PRO A N 1
ATOM 657 C CA . PRO A 1 81 ? 7.215 21.156 -7.707 1 65.94 81 PRO A CA 1
ATOM 658 C C . PRO A 1 81 ? 8.25 22.281 -7.766 1 65.94 81 PRO A C 1
ATOM 660 O O . PRO A 1 81 ? 7.898 23.453 -7.906 1 65.94 81 PRO A O 1
ATOM 663 N N . GLY A 1 82 ? 9.414 21.984 -7.703 1 64.38 82 GLY A N 1
ATOM 664 C CA . GLY A 1 82 ? 10.5 22.938 -7.898 1 64.38 82 GLY A CA 1
ATOM 665 C C . GLY A 1 82 ? 10.938 23.609 -6.613 1 64.38 82 GLY A C 1
ATOM 666 O O . GLY A 1 82 ? 12.055 24.109 -6.516 1 64.38 82 GLY A O 1
ATOM 667 N N . SER A 1 83 ? 10.016 23.688 -5.727 1 64.31 83 SER A N 1
ATOM 668 C CA . SER A 1 83 ? 10.367 24.453 -4.531 1 64.31 83 SER A CA 1
ATOM 669 C C . SER A 1 83 ? 10.93 23.562 -3.441 1 64.31 83 SER A C 1
ATOM 671 O O . SER A 1 83 ? 11.617 24.031 -2.533 1 64.31 83 SER A O 1
ATOM 673 N N . GLY A 1 84 ? 10.75 22.281 -3.555 1 70.88 84 GLY A N 1
ATOM 674 C CA . GLY A 1 84 ? 11.133 21.375 -2.486 1 70.88 84 GLY A CA 1
ATOM 675 C C . GLY A 1 84 ? 10.312 21.547 -1.228 1 70.88 84 GLY A C 1
ATOM 676 O O . GLY A 1 84 ? 10.516 20.844 -0.238 1 70.88 84 GLY A O 1
ATOM 677 N N . VAL A 1 85 ? 9.469 22.547 -1.283 1 76.88 85 VAL A N 1
ATOM 678 C CA . VAL A 1 85 ? 8.664 22.844 -0.105 1 76.88 85 VAL A CA 1
ATOM 679 C C . VAL A 1 85 ? 7.414 21.969 -0.105 1 76.88 85 VAL A C 1
ATOM 681 O O . VAL A 1 85 ? 6.742 21.828 -1.131 1 76.88 85 VAL A O 1
ATOM 684 N N . VAL A 1 86 ? 7.227 21.375 1.021 1 90.31 86 VAL A N 1
ATOM 685 C CA . VAL A 1 86 ? 6.016 20.594 1.227 1 90.31 86 VAL A CA 1
ATOM 686 C C . VAL A 1 86 ? 5.289 21.078 2.48 1 90.31 86 VAL A C 1
ATOM 688 O O . VAL A 1 86 ? 5.918 21.594 3.408 1 90.31 86 VAL A O 1
ATOM 691 N N . ALA A 1 87 ? 3.945 20.984 2.428 1 94.88 87 ALA A N 1
ATOM 692 C CA . ALA A 1 87 ? 3.156 21.469 3.557 1 94.88 87 ALA A CA 1
ATOM 693 C C . ALA A 1 87 ? 1.965 20.547 3.83 1 94.88 87 ALA A C 1
ATOM 695 O O . ALA A 1 87 ? 1.282 20.125 2.898 1 94.88 87 ALA A O 1
ATOM 696 N N . TRP A 1 88 ? 1.757 20.328 5.125 1 96.69 88 TRP A N 1
ATOM 697 C CA . TRP A 1 88 ? 0.569 19.594 5.547 1 96.69 88 TRP A CA 1
ATOM 698 C C . TRP A 1 88 ? -0.651 20.516 5.582 1 96.69 88 TRP A C 1
ATOM 700 O O . TRP A 1 88 ? -0.535 21.703 5.887 1 96.69 88 TRP A O 1
ATOM 710 N N . ASP A 1 89 ? -1.738 19.906 5.258 1 97.25 89 ASP A N 1
ATOM 711 C CA . ASP A 1 89 ? -3.033 20.562 5.387 1 97.25 89 ASP A CA 1
ATOM 712 C C . ASP A 1 89 ? -4.066 19.641 6.016 1 97.25 89 ASP A C 1
ATOM 714 O O . ASP A 1 89 ? -4.051 18.422 5.77 1 97.25 89 ASP A O 1
ATOM 718 N N . ILE A 1 90 ? -4.914 20.219 6.875 1 98.12 90 ILE A N 1
ATOM 719 C CA . ILE A 1 90 ? -6.078 19.516 7.395 1 98.12 90 ILE A CA 1
ATOM 720 C C . ILE A 1 90 ? -7.34 20 6.676 1 98.12 90 ILE A C 1
ATOM 722 O O . ILE A 1 90 ? -7.895 21.031 7.02 1 98.12 90 ILE A O 1
ATOM 726 N N . PRO A 1 91 ? -7.773 19.219 5.746 1 97.94 91 PRO A N 1
ATOM 727 C CA . PRO A 1 91 ? -8.922 19.688 4.969 1 97.94 91 PRO A CA 1
ATOM 728 C C . PRO A 1 91 ? -10.242 19.547 5.723 1 97.94 91 PRO A C 1
ATOM 730 O O . PRO A 1 91 ? -10.367 18.672 6.59 1 97.94 91 PRO A O 1
ATOM 733 N N . ILE A 1 92 ? -11.156 20.359 5.395 1 97.44 92 ILE A N 1
ATOM 734 C CA . ILE A 1 92 ? -12.539 20.141 5.797 1 97.44 92 ILE A CA 1
ATOM 735 C C . ILE A 1 92 ? -13.203 19.141 4.848 1 97.44 92 ILE A C 1
ATOM 737 O O . ILE A 1 92 ? -13.211 19.344 3.633 1 97.44 92 ILE A O 1
ATOM 741 N N . THR A 1 93 ? -13.617 18.078 5.398 1 98.12 93 THR A N 1
ATOM 742 C CA . THR A 1 93 ? -14.281 17.078 4.574 1 98.12 93 THR A CA 1
ATOM 743 C C . THR A 1 93 ? -15.773 17.016 4.891 1 98.12 93 THR A C 1
ATOM 745 O O . THR A 1 93 ? -16.219 17.5 5.934 1 98.12 93 THR A O 1
ATOM 748 N N . TYR A 1 94 ? -16.516 16.5 3.926 1 98.62 94 TYR A N 1
ATOM 749 C CA . TYR A 1 94 ? -17.953 16.391 4.051 1 98.62 94 TYR A CA 1
ATOM 750 C C . TYR A 1 94 ? -18.406 14.93 3.99 1 98.62 94 TYR A C 1
ATOM 752 O O . TYR A 1 94 ? -17.625 14.055 3.582 1 98.62 94 TYR A O 1
ATOM 760 N N . GLY A 1 95 ? -19.688 14.695 4.469 1 98.19 95 GLY A N 1
ATOM 761 C CA . GLY A 1 95 ? -20.203 13.336 4.523 1 98.19 95 GLY A CA 1
ATOM 762 C C . GLY A 1 95 ? -19.828 12.609 5.797 1 98.19 95 GLY A C 1
ATOM 763 O O . GLY A 1 95 ? -19.25 13.203 6.711 1 98.19 95 GLY A O 1
ATOM 764 N N . VAL A 1 96 ? -20.203 11.359 5.863 1 97.81 96 VAL A N 1
ATOM 765 C CA . VAL A 1 96 ? -19.875 10.531 7.02 1 97.81 96 VAL A CA 1
ATOM 766 C C . VAL A 1 96 ? -18.438 10 6.887 1 97.81 96 VAL A C 1
ATOM 768 O O . VAL A 1 96 ? -18.078 9.43 5.855 1 97.81 96 VAL A O 1
ATOM 771 N N . LEU A 1 97 ? -17.688 10.148 7.926 1 97.25 97 LEU A N 1
ATOM 772 C CA . LEU A 1 97 ? -16.281 9.711 7.914 1 97.25 97 LEU A CA 1
ATOM 773 C C . LEU A 1 97 ? -16.188 8.203 8.078 1 97.25 97 LEU A C 1
ATOM 775 O O . LEU A 1 97 ? -16.938 7.605 8.852 1 97.25 97 LEU A O 1
ATOM 779 N N . PRO A 1 98 ? -15.242 7.586 7.289 1 98.31 98 PRO A N 1
ATOM 780 C CA . PRO A 1 98 ? -14.977 6.18 7.598 1 98.31 98 PRO A CA 1
ATOM 781 C C . PRO A 1 98 ? -14.562 5.965 9.055 1 98.31 98 PRO A C 1
ATOM 783 O O . PRO A 1 98 ? -13.914 6.828 9.648 1 98.31 98 PRO A O 1
ATOM 786 N N . PRO A 1 99 ? -14.922 4.859 9.664 1 98.31 99 PRO A N 1
ATOM 787 C CA . PRO A 1 99 ? -14.406 4.562 11.008 1 98.31 99 PRO A CA 1
ATOM 788 C C . PRO A 1 99 ? -12.891 4.418 11.031 1 98.31 99 PRO A C 1
ATOM 790 O O . PRO A 1 99 ? -12.273 4.117 10 1 98.31 99 PRO A O 1
ATOM 793 N N . PRO A 1 100 ? -12.328 4.672 12.227 1 98.5 100 PRO A N 1
ATOM 794 C CA . PRO A 1 100 ? -10.883 4.504 12.352 1 98.5 100 PRO A CA 1
ATOM 795 C C . PRO A 1 100 ? -10.406 3.117 11.922 1 98.5 100 PRO A C 1
ATOM 797 O O . PRO A 1 100 ? -11.117 2.129 12.117 1 98.5 100 PRO A O 1
ATOM 800 N N . ARG A 1 101 ? -9.18 3.092 11.328 1 98.12 101 ARG A N 1
ATOM 801 C CA . ARG A 1 101 ? -8.664 1.815 10.852 1 98.12 101 ARG A CA 1
ATOM 802 C C . ARG A 1 101 ? -7.172 1.915 10.547 1 98.12 101 ARG A C 1
ATOM 804 O O . ARG A 1 101 ? -6.656 3.004 10.273 1 98.12 101 ARG A O 1
ATOM 811 N N . GLU A 1 102 ? -6.523 0.818 10.648 1 95.56 102 GLU A N 1
ATOM 812 C CA . GLU A 1 102 ? -5.164 0.649 10.148 1 95.56 102 GLU A CA 1
ATOM 813 C C . GLU A 1 102 ? -5.094 -0.476 9.117 1 95.56 102 GLU A C 1
ATOM 815 O O . GLU A 1 102 ? -6.031 -1.264 8.984 1 95.56 102 GLU A O 1
ATOM 820 N N . SER A 1 103 ? -4.055 -0.517 8.336 1 95.06 103 SER A N 1
ATOM 821 C CA . SER A 1 103 ? -3.74 -1.615 7.426 1 95.06 103 SER A CA 1
ATOM 822 C C . SER A 1 103 ? -4.855 -1.828 6.41 1 95.06 103 SER A C 1
ATOM 824 O O . SER A 1 103 ? -5.145 -2.963 6.027 1 95.06 103 SER A O 1
ATOM 826 N N . HIS A 1 104 ? -5.594 -0.735 6.043 1 96.31 104 HIS A N 1
ATOM 827 C CA . HIS A 1 104 ? -6.516 -0.721 4.91 1 96.31 104 HIS A CA 1
ATOM 828 C C . HIS A 1 104 ? -5.77 -0.503 3.6 1 96.31 104 HIS A C 1
ATOM 830 O O . HIS A 1 104 ? -4.59 -0.143 3.604 1 96.31 104 HIS A O 1
ATOM 836 N N . THR A 1 105 ? -6.438 -0.818 2.535 1 95.06 105 THR A N 1
ATOM 837 C CA . THR A 1 105 ? -5.895 -0.422 1.239 1 95.06 105 THR A CA 1
ATOM 838 C C . THR A 1 105 ? -6.48 0.916 0.794 1 95.06 105 THR A C 1
ATOM 840 O O . THR A 1 105 ? -7.582 1.286 1.207 1 95.06 105 THR A O 1
ATOM 843 N N . ALA A 1 106 ? -5.738 1.619 0.038 1 96.12 106 ALA A N 1
ATOM 844 C CA . ALA A 1 106 ? -6.176 2.867 -0.582 1 96.12 106 ALA A CA 1
ATOM 845 C C . ALA A 1 106 ? -5.691 2.961 -2.025 1 96.12 106 ALA A C 1
ATOM 847 O O . ALA A 1 106 ? -4.504 2.799 -2.301 1 96.12 106 ALA A O 1
ATOM 848 N N . VAL A 1 107 ? -6.633 3.146 -2.941 1 94.56 107 VAL A N 1
ATOM 849 C CA . VAL A 1 107 ? -6.277 3.328 -4.344 1 94.56 107 VAL A CA 1
ATOM 850 C C . VAL A 1 107 ? -7.012 4.543 -4.91 1 94.56 107 VAL A C 1
ATOM 852 O O . VAL A 1 107 ? -8.055 4.941 -4.395 1 94.56 107 VAL A O 1
ATOM 855 N N . VAL A 1 108 ? -6.398 5.148 -5.914 1 93.75 108 VAL A N 1
ATOM 856 C CA . VAL A 1 108 ? -7.02 6.277 -6.602 1 93.75 108 VAL A CA 1
ATOM 857 C C . VAL A 1 108 ? -7.727 5.789 -7.863 1 93.75 108 VAL A C 1
ATOM 859 O O . VAL A 1 108 ? -7.145 5.047 -8.656 1 93.75 108 VAL A O 1
ATOM 862 N N . TYR A 1 109 ? -8.977 6.168 -7.941 1 91.62 109 TYR A N 1
ATOM 863 C CA . TYR A 1 109 ? -9.781 5.879 -9.125 1 91.62 109 TYR A CA 1
ATOM 864 C C . TYR A 1 109 ? -10.188 7.168 -9.828 1 91.62 109 TYR A C 1
ATOM 866 O O . TYR A 1 109 ? -10.773 8.062 -9.219 1 91.62 109 TYR A O 1
ATOM 874 N N . THR A 1 110 ? -9.812 7.219 -11.07 1 90.81 110 THR A N 1
ATOM 875 C CA . THR A 1 110 ? -10.219 8.367 -11.875 1 90.81 110 THR A CA 1
ATOM 876 C C . THR A 1 110 ? -11.242 7.949 -12.93 1 90.81 110 THR A C 1
ATOM 878 O O . THR A 1 110 ? -10.984 7.055 -13.734 1 90.81 110 THR A O 1
ATOM 881 N N . GLU A 1 111 ? -12.336 8.641 -12.922 1 86.81 111 GLU A N 1
ATOM 882 C CA . GLU A 1 111 ? -13.391 8.352 -13.891 1 86.81 111 GLU A CA 1
ATOM 883 C C . GLU A 1 111 ? -12.977 8.75 -15.305 1 86.81 111 GLU A C 1
ATOM 885 O O . GLU A 1 111 ? -12.352 9.797 -15.5 1 86.81 111 GLU A O 1
ATOM 890 N N . LYS A 1 112 ? -13.367 7.938 -16.25 1 82.12 112 LYS A N 1
ATOM 891 C CA . LYS A 1 112 ? -12.961 8.148 -17.641 1 82.12 112 LYS A CA 1
ATOM 892 C C . LYS A 1 112 ? -13.695 9.336 -18.25 1 82.12 112 LYS A C 1
ATOM 894 O O . LYS A 1 112 ? -13.102 10.125 -18.984 1 82.12 112 LYS A O 1
ATOM 899 N N . ASP A 1 113 ? -14.883 9.477 -17.875 1 82.94 113 ASP A N 1
ATOM 900 C CA . ASP A 1 113 ? -15.75 10.43 -18.578 1 82.94 113 ASP A CA 1
ATOM 901 C C . ASP A 1 113 ? -15.484 11.859 -18.109 1 82.94 113 ASP A C 1
ATOM 903 O O . ASP A 1 113 ? -15.398 12.781 -18.922 1 82.94 113 ASP A O 1
ATOM 907 N N . ASN A 1 114 ? -15.281 12.117 -16.828 1 83 114 ASN A N 1
ATOM 908 C CA . ASN A 1 114 ? -15.219 13.492 -16.328 1 83 114 ASN A CA 1
ATOM 909 C C . ASN A 1 114 ? -13.891 13.766 -15.633 1 83 114 ASN A C 1
ATOM 911 O O . ASN A 1 114 ? -13.68 14.852 -15.094 1 83 114 ASN A O 1
ATOM 915 N N . LYS A 1 115 ? -13.023 12.828 -15.578 1 86.25 115 LYS A N 1
ATOM 916 C CA . LYS A 1 115 ? -11.664 12.945 -15.039 1 86.25 115 LYS A CA 1
ATOM 917 C C . LYS A 1 115 ? -11.695 13.219 -13.539 1 86.25 115 LYS A C 1
ATOM 919 O O . LYS A 1 115 ? -10.734 13.758 -12.977 1 86.25 115 LYS A O 1
ATOM 924 N N . LYS A 1 116 ? -12.891 12.914 -13.008 1 91.94 116 LYS A N 1
ATOM 925 C CA . LYS A 1 116 ? -13 13.039 -11.562 1 91.94 116 LYS A CA 1
ATOM 926 C C . LYS A 1 116 ? -12.289 11.891 -10.852 1 91.94 116 LYS A C 1
ATOM 928 O O . LYS A 1 116 ? -12.391 10.734 -11.281 1 91.94 116 LYS A O 1
ATOM 933 N N . SER A 1 117 ? -11.523 12.273 -9.781 1 94.56 117 SER A N 1
ATOM 934 C CA . SER A 1 117 ? -10.773 11.258 -9.039 1 94.56 117 SER A CA 1
ATOM 935 C C . SER A 1 117 ? -11.391 11.008 -7.672 1 94.56 117 SER A C 1
ATOM 937 O O . SER A 1 117 ? -11.93 11.922 -7.043 1 94.56 117 SER A O 1
ATOM 939 N N . LYS A 1 118 ? -11.336 9.766 -7.348 1 96.06 118 LYS A N 1
ATOM 940 C CA . LYS A 1 118 ? -11.766 9.352 -6.016 1 96.06 118 LYS A CA 1
ATOM 941 C C . LYS A 1 118 ? -10.672 8.547 -5.312 1 96.06 118 LYS A C 1
ATOM 943 O O . LYS A 1 118 ? -9.945 7.789 -5.957 1 96.06 118 LYS A O 1
ATOM 948 N N . LEU A 1 119 ? -10.539 8.789 -4.043 1 97.06 119 LEU A N 1
ATOM 949 C CA . LEU A 1 119 ? -9.797 7.871 -3.189 1 97.06 119 LEU A CA 1
ATOM 950 C C . LEU A 1 119 ? -10.695 6.742 -2.693 1 97.06 119 LEU A C 1
ATOM 952 O O . LEU A 1 119 ? -11.766 6.996 -2.131 1 97.06 119 LEU A O 1
ATOM 956 N N . VAL A 1 120 ? -10.336 5.496 -2.975 1 96.62 120 VAL A N 1
ATOM 957 C CA . VAL A 1 120 ? -11.094 4.328 -2.535 1 96.62 120 VAL A CA 1
ATOM 958 C C . VAL A 1 120 ? -10.344 3.617 -1.411 1 96.62 120 VAL A C 1
ATOM 960 O O . VAL A 1 120 ? -9.203 3.18 -1.597 1 96.62 120 VAL A O 1
ATOM 963 N N . ILE A 1 121 ? -10.93 3.549 -0.287 1 97.12 121 ILE A N 1
ATOM 964 C CA . ILE A 1 121 ? -10.367 2.887 0.885 1 97.12 121 ILE A CA 1
ATOM 965 C C . ILE A 1 121 ? -11.141 1.6 1.171 1 97.12 121 ILE A C 1
ATOM 967 O O . ILE A 1 121 ? -12.367 1.568 1.061 1 97.12 121 ILE A O 1
ATOM 971 N N . TYR A 1 122 ? -10.461 0.536 1.518 1 96.25 122 TYR A N 1
ATOM 972 C CA . TYR A 1 122 ? -11.141 -0.738 1.73 1 96.25 122 TYR A CA 1
ATOM 973 C C . TYR A 1 122 ? -10.469 -1.537 2.84 1 96.25 122 TYR A C 1
ATOM 975 O O . TYR A 1 122 ? -9.234 -1.638 2.879 1 96.25 122 TYR A O 1
ATOM 983 N N . GLY A 1 123 ? -11.289 -2.111 3.711 1 96.06 123 GLY A N 1
ATOM 984 C CA . GLY A 1 123 ? -10.828 -3.047 4.727 1 96.06 123 GLY A CA 1
ATOM 985 C C . GLY A 1 123 ? -10.039 -2.385 5.836 1 96.06 123 GLY A C 1
ATOM 986 O O . GLY A 1 123 ? -10.359 -1.271 6.258 1 96.06 123 GLY A O 1
ATOM 987 N N . GLY A 1 124 ? -9.07 -3.156 6.355 1 95.56 124 GLY A N 1
ATOM 988 C CA . GLY A 1 124 ? -8.289 -2.719 7.504 1 95.56 124 GLY A CA 1
ATOM 989 C C . GLY A 1 124 ? -8.727 -3.371 8.805 1 95.56 124 GLY A C 1
ATOM 990 O O . GLY A 1 124 ? -9.352 -4.43 8.789 1 95.56 124 GLY A O 1
ATOM 991 N N . MET A 1 125 ? -8.195 -2.742 9.828 1 94.69 125 MET A N 1
ATOM 992 C CA . MET A 1 125 ? -8.484 -3.285 11.156 1 94.69 125 MET A CA 1
ATOM 993 C C . MET A 1 125 ? -8.781 -2.168 12.148 1 94.69 125 MET A C 1
ATOM 995 O O . MET A 1 125 ? -8.164 -1.101 12.086 1 94.69 125 MET A O 1
ATOM 999 N N . SER A 1 126 ? -9.688 -2.424 13 1 94.94 126 SER A N 1
ATOM 1000 C CA . SER A 1 126 ? -9.984 -1.656 14.203 1 94.94 126 SER A CA 1
ATOM 1001 C C . SER A 1 126 ? -10.398 -2.568 15.352 1 94.94 126 SER A C 1
ATOM 1003 O O . SER A 1 126 ? -11.586 -2.729 15.625 1 94.94 126 SER A O 1
ATOM 1005 N N . GLY A 1 127 ? -9.469 -3.152 16 1 88.94 127 GLY A N 1
ATOM 1006 C CA . GLY A 1 127 ? -9.773 -4.199 16.969 1 88.94 127 GLY A CA 1
ATOM 1007 C C . GLY A 1 127 ? -10.227 -5.492 16.328 1 88.94 127 GLY A C 1
ATOM 1008 O O . GLY A 1 127 ? -10.031 -6.574 16.891 1 88.94 127 GLY A O 1
ATOM 1009 N N . CYS A 1 128 ? -10.82 -5.328 15.18 1 90.56 128 CYS A N 1
ATOM 1010 C CA . CYS A 1 128 ? -11.203 -6.445 14.328 1 90.56 128 CYS A CA 1
ATOM 1011 C C . CYS A 1 128 ? -10.992 -6.109 12.852 1 90.56 128 CYS A C 1
ATOM 1013 O O . CYS A 1 128 ? -10.758 -4.949 12.508 1 90.56 128 CYS A O 1
ATOM 1015 N N . ARG A 1 129 ? -11.047 -7.148 12.031 1 92.25 129 ARG A N 1
ATOM 1016 C CA . ARG A 1 129 ? -10.891 -6.902 10.602 1 92.25 129 ARG A CA 1
ATOM 1017 C C . ARG A 1 129 ? -12.156 -6.289 10.008 1 92.25 129 ARG A C 1
ATOM 1019 O O . ARG A 1 129 ? -13.273 -6.672 10.375 1 92.25 129 ARG A O 1
ATOM 1026 N N . LEU A 1 130 ? -11.969 -5.367 9.125 1 94.44 130 LEU A N 1
ATOM 1027 C CA . LEU A 1 130 ? -13.062 -4.617 8.508 1 94.44 130 LEU A CA 1
ATOM 1028 C C . LEU A 1 130 ? -13.242 -5.035 7.051 1 94.44 130 LEU A C 1
ATOM 1030 O O . LEU A 1 130 ? -12.312 -5.531 6.422 1 94.44 130 LEU A O 1
ATOM 1034 N N . GLY A 1 131 ? -14.453 -4.859 6.492 1 93.81 131 GLY A N 1
ATOM 1035 C CA . GLY A 1 131 ? -14.734 -5.219 5.113 1 93.81 131 GLY A CA 1
ATOM 1036 C C . GLY A 1 131 ? -15.508 -4.148 4.367 1 93.81 131 GLY A C 1
ATOM 1037 O O . GLY A 1 131 ? -16.062 -4.41 3.295 1 93.81 131 GLY A O 1
ATOM 1038 N N . ASP A 1 132 ? -15.578 -2.973 4.996 1 96.31 132 ASP A N 1
ATOM 1039 C CA . ASP A 1 132 ? -16.328 -1.899 4.348 1 96.31 132 ASP A CA 1
ATOM 1040 C C . ASP A 1 132 ? -15.445 -1.116 3.383 1 96.31 132 ASP A C 1
ATOM 1042 O O . ASP A 1 132 ? -14.219 -1.17 3.475 1 96.31 132 ASP A O 1
ATOM 1046 N N . LEU A 1 133 ? -16.172 -0.502 2.434 1 97.38 133 LEU A N 1
ATOM 1047 C CA . LEU A 1 133 ? -15.539 0.335 1.421 1 97.38 133 LEU A CA 1
ATOM 1048 C C . LEU A 1 133 ? -16.016 1.778 1.532 1 97.38 133 LEU A C 1
ATOM 1050 O O . LEU A 1 133 ? -17.203 2.029 1.732 1 97.38 133 LEU A O 1
ATOM 1054 N N . TRP A 1 134 ? -15.062 2.701 1.464 1 98.19 134 TRP A N 1
ATOM 1055 C CA . TRP A 1 134 ? -15.352 4.133 1.5 1 98.19 134 TRP A CA 1
ATOM 1056 C C . TRP A 1 134 ? -14.68 4.855 0.34 1 98.19 134 TRP A C 1
ATOM 1058 O O . TRP A 1 134 ? -13.633 4.414 -0.148 1 98.19 134 TRP A O 1
ATOM 1068 N N . THR A 1 135 ? -15.305 5.934 -0.09 1 98.06 135 THR A N 1
ATOM 1069 C CA . THR A 1 135 ? -14.68 6.762 -1.116 1 98.06 135 THR A CA 1
ATOM 1070 C C . THR A 1 135 ? -14.609 8.219 -0.665 1 98.06 135 THR A C 1
ATOM 1072 O O . THR A 1 135 ? -15.469 8.68 0.091 1 98.06 135 THR A O 1
ATOM 1075 N N . LEU A 1 136 ? -13.625 8.883 -1.039 1 98.5 136 LEU A N 1
ATOM 1076 C CA . LEU A 1 136 ? -13.492 10.336 -0.923 1 98.5 136 LEU A CA 1
ATOM 1077 C C . LEU A 1 136 ? -13.445 10.984 -2.301 1 98.5 136 LEU A C 1
ATOM 1079 O O . LEU A 1 136 ? -12.516 10.734 -3.078 1 98.5 136 LEU A O 1
ATOM 1083 N N . ASP A 1 137 ? -14.453 11.789 -2.59 1 98 137 ASP A N 1
ATOM 1084 C CA . ASP A 1 137 ? -14.359 12.625 -3.787 1 98 137 ASP A CA 1
ATOM 1085 C C . ASP A 1 137 ? -13.258 13.672 -3.648 1 98 137 ASP A C 1
ATOM 1087 O O . ASP A 1 137 ? -13.297 14.5 -2.74 1 98 137 ASP A O 1
ATOM 1091 N N . ILE A 1 138 ? -12.344 13.688 -4.539 1 97.81 138 ILE A N 1
ATOM 1092 C CA . ILE A 1 138 ? -11.141 14.5 -4.391 1 97.81 138 ILE A CA 1
ATOM 1093 C C . ILE A 1 138 ? -11.484 15.969 -4.602 1 97.81 138 ILE A C 1
ATOM 1095 O O . ILE A 1 138 ? -10.891 16.844 -3.967 1 97.81 138 ILE A O 1
ATOM 1099 N N . GLU A 1 139 ? -12.367 16.266 -5.43 1 96.44 139 GLU A N 1
ATOM 1100 C CA . GLU A 1 139 ? -12.734 17.641 -5.734 1 96.44 139 GLU A CA 1
ATOM 1101 C C . GLU A 1 139 ? -13.57 18.25 -4.613 1 96.44 139 GLU A C 1
ATOM 1103 O O . GLU A 1 139 ? -13.305 19.375 -4.18 1 96.44 139 GLU A O 1
ATOM 1108 N N . THR A 1 140 ? -14.508 17.531 -4.164 1 97.69 140 THR A N 1
ATOM 1109 C CA . THR A 1 140 ? -15.453 18.094 -3.207 1 97.69 140 THR A CA 1
ATOM 1110 C C . THR A 1 140 ? -15.055 17.734 -1.778 1 97.69 140 THR A C 1
ATOM 1112 O O . THR A 1 140 ? -15.586 18.297 -0.819 1 97.69 140 THR A O 1
ATOM 1115 N N . LEU A 1 141 ? -14.109 16.766 -1.646 1 98.38 141 LEU A N 1
ATOM 1116 C CA . LEU A 1 141 ? -13.672 16.234 -0.356 1 98.38 141 LEU A CA 1
ATOM 1117 C C . LEU A 1 141 ? -14.867 15.719 0.447 1 98.38 141 LEU A C 1
ATOM 1119 O O . LEU A 1 141 ? -15.016 16.047 1.627 1 98.38 141 LEU A O 1
ATOM 1123 N N . THR A 1 142 ? -15.656 14.945 -0.233 1 98.69 142 THR A N 1
ATOM 1124 C CA . THR A 1 142 ? -16.828 14.344 0.382 1 98.69 142 THR A CA 1
ATOM 1125 C C . THR A 1 142 ? -16.672 12.828 0.492 1 98.69 142 THR A C 1
ATOM 1127 O O . THR A 1 142 ? -16.438 12.156 -0.509 1 98.69 142 THR A O 1
ATOM 1130 N N . TRP A 1 143 ? -16.797 12.352 1.739 1 98.69 143 TRP A N 1
ATOM 1131 C CA . TRP A 1 143 ? -16.75 10.914 1.99 1 98.69 143 TRP A CA 1
ATOM 1132 C C . TRP A 1 143 ? -18.094 10.266 1.668 1 98.69 143 TRP A C 1
ATOM 1134 O O . TRP A 1 143 ? -19.156 10.852 1.928 1 98.69 143 TRP A O 1
ATOM 1144 N N . ASN A 1 144 ? -18 9.086 1.131 1 98.12 144 ASN A N 1
ATOM 1145 C CA . ASN A 1 144 ? -19.188 8.305 0.828 1 98.12 144 ASN A CA 1
ATOM 1146 C C . ASN A 1 144 ? -18.953 6.812 1.06 1 98.12 144 ASN A C 1
ATOM 1148 O O . ASN A 1 144 ? -17.828 6.324 0.914 1 98.12 144 ASN A O 1
ATOM 1152 N N . LYS A 1 145 ? -19.984 6.168 1.518 1 98 145 LYS A N 1
ATOM 1153 C CA . LYS A 1 145 ? -20 4.707 1.563 1 98 145 LYS A CA 1
ATOM 1154 C C . LYS A 1 145 ? -20.922 4.133 0.483 1 98 145 LYS A C 1
ATOM 1156 O O . LYS A 1 145 ? -22.125 4.012 0.685 1 98 145 LYS A O 1
ATOM 1161 N N . PRO A 1 146 ? -20.312 3.715 -0.624 1 96.31 146 PRO A N 1
ATOM 1162 C CA . PRO A 1 146 ? -21.172 3.225 -1.705 1 96.31 146 PRO A CA 1
ATOM 1163 C C . PRO A 1 146 ? -21.844 1.893 -1.371 1 96.31 146 PRO A C 1
ATOM 1165 O O . PRO A 1 146 ? -21.328 1.131 -0.547 1 96.31 146 PRO A O 1
ATOM 1168 N N . SER A 1 147 ? -22.969 1.73 -2.025 1 96 147 SER A N 1
ATOM 1169 C CA . SER A 1 147 ? -23.594 0.414 -1.984 1 96 147 SER A CA 1
ATOM 1170 C C . SER A 1 147 ? -22.938 -0.548 -2.963 1 96 147 SER A C 1
ATOM 1172 O O . SER A 1 147 ? -22.828 -0.253 -4.156 1 96 147 SER A O 1
ATOM 1174 N N . LEU A 1 148 ? -22.484 -1.615 -2.383 1 95.38 148 LEU A N 1
ATOM 1175 C CA . LEU A 1 148 ? -21.734 -2.564 -3.193 1 95.38 148 LEU A CA 1
ATOM 1176 C C . LEU A 1 148 ? -22.594 -3.77 -3.562 1 95.38 148 LEU A C 1
ATOM 1178 O O . LEU A 1 148 ? -23.469 -4.168 -2.795 1 95.38 148 LEU A O 1
ATOM 1182 N N . SER A 1 149 ? -22.312 -4.27 -4.781 1 96.19 149 SER A N 1
ATOM 1183 C CA . SER A 1 149 ? -22.953 -5.508 -5.223 1 96.19 149 SER A CA 1
ATOM 1184 C C . SER A 1 149 ? -21.922 -6.598 -5.492 1 96.19 149 SER A C 1
ATOM 1186 O O . SER A 1 149 ? -20.719 -6.344 -5.43 1 96.19 149 SER A O 1
ATOM 1188 N N . GLY A 1 150 ? -22.438 -7.895 -5.637 1 94.38 150 GLY A N 1
ATOM 1189 C CA . GLY A 1 150 ? -21.547 -9.023 -5.844 1 94.38 150 GLY A CA 1
ATOM 1190 C C . GLY A 1 150 ? -21.078 -9.664 -4.551 1 94.38 150 GLY A C 1
ATOM 1191 O O . GLY A 1 150 ? -21.547 -9.305 -3.469 1 94.38 150 GLY A O 1
ATOM 1192 N N . VAL A 1 151 ? -20.25 -10.633 -4.68 1 91.38 151 VAL A N 1
ATOM 1193 C CA . VAL A 1 151 ? -19.703 -11.328 -3.514 1 91.38 151 VAL A CA 1
ATOM 1194 C C . VAL A 1 151 ? -18.422 -10.633 -3.053 1 91.38 151 VAL A C 1
ATOM 1196 O O . VAL A 1 151 ? -17.375 -10.734 -3.711 1 91.38 151 VAL A O 1
ATOM 1199 N N . ALA A 1 152 ? -18.531 -10.023 -1.942 1 90 152 ALA A N 1
ATOM 1200 C CA . ALA A 1 152 ? -17.391 -9.281 -1.414 1 90 152 ALA A CA 1
ATOM 1201 C C . ALA A 1 152 ? -16.406 -10.211 -0.709 1 90 152 ALA A C 1
ATOM 1203 O O . ALA A 1 152 ? -16.797 -11.25 -0.169 1 90 152 ALA A O 1
ATOM 1204 N N . PRO A 1 153 ? -15.148 -9.836 -0.715 1 88.81 153 PRO A N 1
ATOM 1205 C CA . PRO A 1 153 ? -14.211 -10.578 0.126 1 88.81 153 PRO A CA 1
ATOM 1206 C C . PRO A 1 153 ? -14.586 -10.547 1.605 1 88.81 153 PRO A C 1
ATOM 1208 O O . PRO A 1 153 ? -15.297 -9.633 2.047 1 88.81 153 PRO A O 1
ATOM 1211 N N . LEU A 1 154 ? -14.125 -11.508 2.367 1 87.38 154 LEU A N 1
ATOM 1212 C CA . LEU A 1 154 ? -14.242 -11.438 3.82 1 87.38 154 LEU A CA 1
ATOM 1213 C C . LEU A 1 154 ? -13.438 -10.258 4.371 1 87.38 154 LEU A C 1
ATOM 1215 O O . LEU A 1 154 ? -12.445 -9.844 3.77 1 87.38 154 LEU A O 1
ATOM 1219 N N . PRO A 1 155 ? -13.883 -9.734 5.543 1 86.69 155 PRO A N 1
ATOM 1220 C CA . PRO A 1 155 ? -13.07 -8.68 6.168 1 86.69 155 PRO A CA 1
ATOM 1221 C C . PRO A 1 155 ? -11.586 -9.031 6.215 1 86.69 155 PRO A C 1
ATOM 1223 O O . PRO A 1 155 ? -11.227 -10.188 6.445 1 86.69 155 PRO A O 1
ATOM 1226 N N . ARG A 1 156 ? -10.773 -7.965 5.988 1 87.44 156 ARG A N 1
ATOM 1227 C CA . ARG A 1 156 ? -9.359 -8.273 5.82 1 87.44 156 ARG A CA 1
ATOM 1228 C C . ARG A 1 156 ? -8.492 -7.047 6.098 1 87.44 156 ARG A C 1
ATOM 1230 O O . ARG A 1 156 ? -8.969 -5.914 6.008 1 87.44 156 ARG A O 1
ATOM 1237 N N . SER A 1 157 ? -7.273 -7.41 6.508 1 86.06 157 SER A N 1
ATOM 1238 C CA . SER A 1 157 ? -6.227 -6.414 6.711 1 86.06 157 SER A CA 1
ATOM 1239 C C . SER A 1 157 ? -4.887 -6.898 6.168 1 86.06 157 SER A C 1
ATOM 1241 O O . SER A 1 157 ? -4.734 -8.078 5.848 1 86.06 157 SER A O 1
ATOM 1243 N N . LEU A 1 158 ? -4.023 -5.887 5.961 1 89.56 158 LEU A N 1
ATOM 1244 C CA . LEU A 1 158 ? -2.705 -6.223 5.441 1 89.56 158 LEU A CA 1
ATOM 1245 C C . LEU A 1 158 ? -2.814 -6.922 4.09 1 89.56 158 LEU A C 1
ATOM 1247 O O . LEU A 1 158 ? -2.062 -7.859 3.809 1 89.56 158 LEU A O 1
ATOM 1251 N N . HIS A 1 159 ? -3.861 -6.566 3.336 1 88.56 159 HIS A N 1
ATOM 1252 C CA . HIS A 1 159 ? -4.059 -6.973 1.948 1 88.56 159 HIS A CA 1
ATOM 1253 C C . HIS A 1 159 ? -3.576 -5.891 0.985 1 88.56 159 HIS A C 1
ATOM 1255 O O . HIS A 1 159 ? -3.121 -4.828 1.415 1 88.56 159 HIS A O 1
ATOM 1261 N N . SER A 1 160 ? -3.549 -6.25 -0.28 1 87.94 160 SER A N 1
ATOM 1262 C CA . SER A 1 160 ? -3.084 -5.297 -1.282 1 87.94 160 SER A CA 1
ATOM 1263 C C . SER A 1 160 ? -4.148 -5.051 -2.346 1 87.94 160 SER A C 1
ATOM 1265 O O . SER A 1 160 ? -5.016 -5.898 -2.572 1 87.94 160 SER A O 1
ATOM 1267 N N . ALA A 1 161 ? -4.105 -3.891 -2.861 1 86.44 161 ALA A N 1
ATOM 1268 C CA . ALA A 1 161 ? -5 -3.494 -3.947 1 86.44 161 ALA A CA 1
ATOM 1269 C C . ALA A 1 161 ? -4.262 -2.645 -4.98 1 86.44 161 ALA A C 1
ATOM 1271 O O . ALA A 1 161 ? -3.34 -1.901 -4.637 1 86.44 161 ALA A O 1
ATOM 1272 N N . THR A 1 162 ? -4.629 -2.801 -6.23 1 84.94 162 THR A N 1
ATOM 1273 C CA . THR A 1 162 ? -4.082 -1.979 -7.305 1 84.94 162 THR A CA 1
ATOM 1274 C C . THR A 1 162 ? -5.172 -1.586 -8.297 1 84.94 162 THR A C 1
ATOM 1276 O O . THR A 1 162 ? -6.152 -2.312 -8.469 1 84.94 162 THR A O 1
ATOM 1279 N N . THR A 1 163 ? -5.027 -0.397 -8.844 1 82.69 163 THR A N 1
ATOM 1280 C CA . THR A 1 163 ? -5.977 0.078 -9.844 1 82.69 163 THR A CA 1
ATOM 1281 C C . THR A 1 163 ? -5.551 -0.358 -11.242 1 82.69 163 THR A C 1
ATOM 1283 O O . THR A 1 163 ? -4.383 -0.224 -11.609 1 82.69 163 THR A O 1
ATOM 1286 N N . ILE A 1 164 ? -6.465 -0.997 -11.93 1 79.06 164 ILE A N 1
ATOM 1287 C CA . ILE A 1 164 ? -6.199 -1.423 -13.297 1 79.06 164 ILE A CA 1
ATOM 1288 C C . ILE A 1 164 ? -6.965 -0.531 -14.273 1 79.06 164 ILE A C 1
ATOM 1290 O O . ILE A 1 164 ? -8.195 -0.438 -14.211 1 79.06 164 ILE A O 1
ATOM 1294 N N . GLY A 1 165 ? -6.223 -0.02 -15.273 1 67.75 165 GLY A N 1
ATOM 1295 C CA . GLY A 1 165 ? -6.867 0.749 -16.328 1 67.75 165 GLY A CA 1
ATOM 1296 C C . GLY A 1 165 ? -7.961 1.668 -15.812 1 67.75 165 GLY A C 1
ATOM 1297 O O . GLY A 1 165 ? -7.797 2.309 -14.766 1 67.75 165 GLY A O 1
ATOM 1298 N N . ASN A 1 166 ? -8.984 2.01 -16.766 1 56.88 166 ASN A N 1
ATOM 1299 C CA . ASN A 1 166 ? -10.18 2.779 -16.438 1 56.88 166 ASN A CA 1
ATOM 1300 C C . ASN A 1 166 ? -11.25 1.907 -15.781 1 56.88 166 ASN A C 1
ATOM 1302 O O . ASN A 1 166 ? -12.43 2.254 -15.781 1 56.88 166 ASN A O 1
ATOM 1306 N N . LYS A 1 167 ? -10.773 0.696 -15.164 1 46.91 167 LYS A N 1
ATOM 1307 C CA . LYS A 1 167 ? -11.852 -0.13 -14.625 1 46.91 167 LYS A CA 1
ATOM 1308 C C . LYS A 1 167 ? -11.734 -0.278 -13.117 1 46.91 167 LYS A C 1
ATOM 1310 O O . LYS A 1 167 ? -10.625 -0.274 -12.57 1 46.91 167 LYS A O 1
ATOM 1315 N N . MET B 1 1 ? -9.945 -2.771 -8.641 1 36.16 1 MET B N 1
ATOM 1316 C CA . MET B 1 1 ? -9.078 -3.072 -7.508 1 36.16 1 MET B CA 1
ATOM 1317 C C . MET B 1 1 ? -9.07 -4.566 -7.207 1 36.16 1 MET B C 1
ATOM 1319 O O . MET B 1 1 ? -10.125 -5.207 -7.199 1 36.16 1 MET B O 1
ATOM 1323 N N . VAL B 1 2 ? -8.031 -5.395 -7.383 1 34.12 2 VAL B N 1
ATOM 1324 C CA . VAL B 1 2 ? -7.875 -6.801 -7.027 1 34.12 2 VAL B CA 1
ATOM 1325 C C . VAL B 1 2 ? -7.352 -6.918 -5.598 1 34.12 2 VAL B C 1
ATOM 1327 O O . VAL B 1 2 ? -6.371 -6.266 -5.23 1 34.12 2 VAL B O 1
ATOM 1330 N N . GLU B 1 3 ? -8.109 -7.547 -4.469 1 38.81 3 GLU B N 1
ATOM 1331 C CA . GLU B 1 3 ? -7.785 -7.676 -3.051 1 38.81 3 GLU B CA 1
ATOM 1332 C C . GLU B 1 3 ? -7.301 -9.086 -2.719 1 38.81 3 GLU B C 1
ATOM 1334 O O . GLU B 1 3 ? -7.836 -10.07 -3.232 1 38.81 3 GLU B O 1
ATOM 1339 N N . TYR B 1 4 ? -6.016 -9.367 -1.967 1 37 4 TYR B N 1
ATOM 1340 C CA . TYR B 1 4 ? -5.504 -10.602 -1.384 1 37 4 TYR B CA 1
ATOM 1341 C C . TYR B 1 4 ? -5.156 -10.406 0.087 1 37 4 TYR B C 1
ATOM 1343 O O . TYR B 1 4 ? -4.461 -9.453 0.448 1 37 4 TYR B O 1
ATOM 1351 N N . GLY B 1 5 ? -5.805 -10.867 1.586 1 45.47 5 GLY B N 1
ATOM 1352 C CA . GLY B 1 5 ? -5.395 -10.398 2.9 1 45.47 5 GLY B CA 1
ATOM 1353 C C . GLY B 1 5 ? -5.551 -11.453 3.982 1 45.47 5 GLY B C 1
ATOM 1354 O O . GLY B 1 5 ? -4.652 -11.648 4.805 1 45.47 5 GLY B O 1
ATOM 1355 N N . LYS B 1 6 ? -6.809 -11.875 4.73 1 57.22 6 LYS B N 1
ATOM 1356 C CA . LYS B 1 6 ? -6.676 -13.039 5.609 1 57.22 6 LYS B CA 1
ATOM 1357 C C . LYS B 1 6 ? -5.785 -14.102 4.984 1 57.22 6 LYS B C 1
ATOM 1359 O O . LYS B 1 6 ? -5.5 -14.055 3.785 1 57.22 6 LYS B O 1
ATOM 1364 N N . TYR B 1 7 ? -5.16 -14.852 6.031 1 72 7 TYR B N 1
ATOM 1365 C CA . TYR B 1 7 ? -4.43 -15.883 5.309 1 72 7 TYR B CA 1
ATOM 1366 C C . TYR B 1 7 ? -5.277 -16.469 4.188 1 72 7 TYR B C 1
ATOM 1368 O O . TYR B 1 7 ? -6.215 -17.234 4.445 1 72 7 TYR B O 1
ATOM 1376 N N . SER B 1 8 ? -5.496 -15.469 3.09 1 79 8 SER B N 1
ATOM 1377 C CA . SER B 1 8 ? -6.203 -15.953 1.908 1 79 8 SER B CA 1
ATOM 1378 C C . SER B 1 8 ? -5.387 -15.719 0.642 1 79 8 SER B C 1
ATOM 1380 O O . SER B 1 8 ? -4.445 -14.922 0.643 1 79 8 SER B O 1
ATOM 1382 N N . ASN B 1 9 ? -5.766 -16.516 -0.303 1 88.12 9 ASN B N 1
ATOM 1383 C CA . ASN B 1 9 ? -5.16 -16.312 -1.616 1 88.12 9 ASN B CA 1
ATOM 1384 C C . ASN B 1 9 ? -6.207 -15.984 -2.674 1 88.12 9 ASN B C 1
ATOM 1386 O O . ASN B 1 9 ? -5.984 -16.203 -3.865 1 88.12 9 ASN B O 1
ATOM 1390 N N . ASP B 1 10 ? -7.305 -15.477 -2.166 1 89.5 10 ASP B N 1
ATOM 1391 C CA . ASP B 1 10 ? -8.383 -15.133 -3.09 1 89.5 10 ASP B CA 1
ATOM 1392 C C . ASP B 1 10 ? -8.086 -13.812 -3.803 1 89.5 10 ASP B C 1
ATOM 1394 O O . ASP B 1 10 ? -7.477 -12.906 -3.225 1 89.5 10 ASP B O 1
ATOM 1398 N N . LEU B 1 11 ? -8.609 -13.789 -5.055 1 90 11 LEU B N 1
ATOM 1399 C CA . LEU B 1 11 ? -8.516 -12.594 -5.887 1 90 11 LEU B CA 1
ATOM 1400 C C . LEU B 1 11 ? -9.898 -12.023 -6.172 1 90 11 LEU B C 1
ATOM 1402 O O . LEU B 1 11 ? -10.82 -12.766 -6.527 1 90 11 LEU B O 1
ATOM 1406 N N . TYR B 1 12 ? -10.055 -10.773 -5.934 1 90.75 12 TYR B N 1
ATOM 1407 C CA . TYR B 1 12 ? -11.305 -10.094 -6.238 1 90.75 12 TYR B CA 1
ATOM 1408 C C . TYR B 1 12 ? -11.062 -8.852 -7.094 1 90.75 12 TYR B C 1
ATOM 1410 O O . TYR B 1 12 ? -9.984 -8.25 -7.031 1 90.75 12 TYR B O 1
ATOM 1418 N N . GLU B 1 13 ? -12.023 -8.539 -7.918 1 89.31 13 GLU B N 1
ATOM 1419 C CA . GLU B 1 13 ? -12.062 -7.293 -8.672 1 89.31 13 GLU B CA 1
ATOM 1420 C C . GLU B 1 13 ? -13.266 -6.445 -8.289 1 89.31 13 GLU B C 1
ATOM 1422 O O . GLU B 1 13 ? -14.383 -6.961 -8.156 1 89.31 13 GLU B O 1
ATOM 1427 N N . LEU B 1 14 ? -13.047 -5.223 -7.973 1 91 14 LEU B N 1
ATOM 1428 C CA . LEU B 1 14 ? -14.125 -4.254 -7.82 1 91 14 LEU B CA 1
ATOM 1429 C C . LEU B 1 14 ? -14.281 -3.408 -9.078 1 91 14 LEU B C 1
ATOM 1431 O O . LEU B 1 14 ? -13.367 -2.672 -9.461 1 91 14 LEU B O 1
ATOM 1435 N N . GLN B 1 15 ? -15.359 -3.609 -9.695 1 88.81 15 GLN B N 1
ATOM 1436 C CA . GLN B 1 15 ? -15.695 -2.729 -10.812 1 88.81 15 GLN B CA 1
ATOM 1437 C C . GLN B 1 15 ? -16.266 -1.402 -10.312 1 88.81 15 GLN B C 1
ATOM 1439 O O . GLN B 1 15 ? -17.438 -1.314 -9.969 1 88.81 15 GLN B O 1
ATOM 1444 N N . ALA B 1 16 ? -15.484 -0.396 -10.398 1 87.25 16 ALA B N 1
ATOM 1445 C CA . ALA B 1 16 ? -15.805 0.871 -9.742 1 87.25 16 ALA B C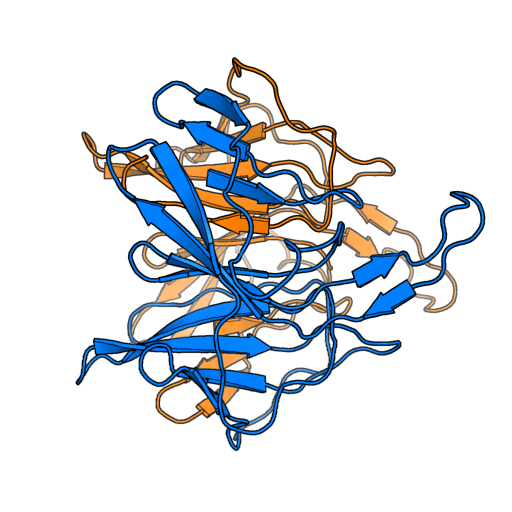A 1
ATOM 1446 C C . ALA B 1 16 ? -16.969 1.571 -10.445 1 87.25 16 ALA B C 1
ATOM 1448 O O . ALA B 1 16 ? -17.688 2.348 -9.82 1 87.25 16 ALA B O 1
ATOM 1449 N N . SER B 1 17 ? -17.109 1.361 -11.734 1 85.94 17 SER B N 1
ATOM 1450 C CA . SER B 1 17 ? -18.203 2.014 -12.453 1 85.94 17 SER B CA 1
ATOM 1451 C C . SER B 1 17 ? -19.547 1.549 -11.93 1 85.94 17 SER B C 1
ATOM 1453 O O . SER B 1 17 ? -20.531 2.307 -11.953 1 85.94 17 SER B O 1
ATOM 1455 N N . ARG B 1 18 ? -19.594 0.377 -11.414 1 90.88 18 ARG B N 1
ATOM 1456 C CA . ARG B 1 18 ? -20.859 -0.173 -10.922 1 90.88 18 ARG B CA 1
ATOM 1457 C C . ARG B 1 18 ? -20.75 -0.54 -9.445 1 90.88 18 ARG B C 1
ATOM 1459 O O . ARG B 1 18 ? -21.734 -0.982 -8.844 1 90.88 18 ARG B O 1
ATOM 1466 N N . TRP B 1 19 ? -19.656 -0.374 -8.938 1 92.12 19 TRP B N 1
ATOM 1467 C CA . TRP B 1 19 ? -19.375 -0.77 -7.559 1 92.12 19 TRP B CA 1
ATOM 1468 C C . TRP B 1 19 ? -19.797 -2.215 -7.312 1 92.12 19 TRP B C 1
ATOM 1470 O O . TRP B 1 19 ? -20.547 -2.496 -6.379 1 92.12 19 TRP B O 1
ATOM 1480 N N . GLU B 1 20 ? -19.219 -3.082 -8.086 1 94.12 20 GLU B N 1
ATOM 1481 C CA . GLU B 1 20 ? -19.531 -4.504 -8.023 1 94.12 20 GLU B CA 1
ATOM 1482 C C . GLU B 1 20 ? -18.281 -5.344 -7.82 1 94.12 20 GLU B C 1
ATOM 1484 O O . GLU B 1 20 ? -17.312 -5.219 -8.578 1 94.12 20 GLU B O 1
ATOM 1489 N N . TRP B 1 21 ? -18.391 -6.188 -6.797 1 93.56 21 TRP B N 1
ATOM 1490 C CA . TRP B 1 21 ? -17.297 -7.129 -6.547 1 93.56 21 TRP B CA 1
ATOM 1491 C C . TRP B 1 21 ? -17.438 -8.375 -7.418 1 93.56 21 TRP B C 1
ATOM 1493 O O . TRP B 1 21 ? -18.547 -8.875 -7.617 1 93.56 21 TRP B O 1
ATOM 1503 N N . LYS B 1 22 ? -16.328 -8.82 -7.855 1 90.06 22 LYS B N 1
ATOM 1504 C CA . LYS B 1 22 ? -16.266 -10.094 -8.555 1 90.06 22 LYS B CA 1
ATOM 1505 C C . LYS B 1 22 ? -15.039 -10.906 -8.117 1 90.06 22 LYS B C 1
ATOM 1507 O O . LYS B 1 22 ? -13.93 -10.375 -8.039 1 90.06 22 LYS B O 1
ATOM 1512 N N . ARG B 1 23 ? -15.367 -12.164 -7.84 1 89.81 23 ARG B N 1
ATOM 1513 C CA . ARG B 1 23 ? -14.242 -13.055 -7.547 1 89.81 23 ARG B CA 1
ATOM 1514 C C . ARG B 1 23 ? -13.578 -13.539 -8.836 1 89.81 23 ARG B C 1
ATOM 1516 O O . ARG B 1 23 ? -14.258 -13.977 -9.766 1 89.81 23 ARG B O 1
ATOM 1523 N N . LEU B 1 24 ? -12.273 -13.383 -8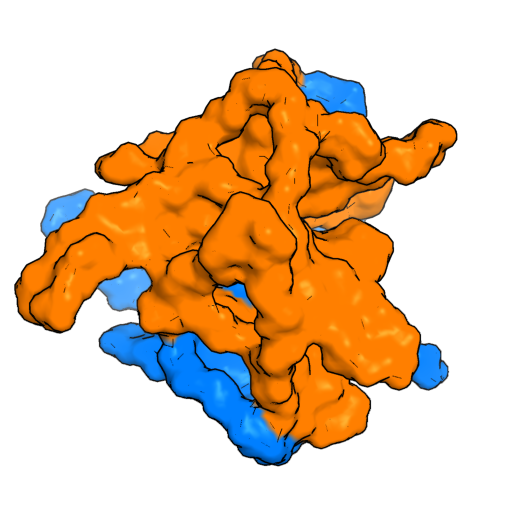.836 1 88.38 24 LEU B N 1
ATOM 1524 C CA . LEU B 1 24 ? -11.539 -13.812 -10.016 1 88.38 24 LEU B CA 1
ATOM 1525 C C . LEU B 1 24 ? -10.93 -15.195 -9.805 1 88.38 24 LEU B C 1
ATOM 1527 O O . LEU B 1 24 ? -10.453 -15.516 -8.719 1 88.38 24 LEU B O 1
ATOM 1531 N N . LYS B 1 25 ? -11.062 -15.922 -10.828 1 89.5 25 LYS B N 1
ATOM 1532 C CA . LYS B 1 25 ? -10.375 -17.219 -10.859 1 89.5 25 LYS B CA 1
ATOM 1533 C C . LYS B 1 25 ? -9.164 -17.172 -11.789 1 89.5 25 LYS B C 1
ATOM 1535 O O . LYS B 1 25 ? -9.312 -17.109 -13.008 1 89.5 25 LYS B O 1
ATOM 1540 N N . ALA B 1 26 ? -8.039 -17.219 -11.172 1 92.94 26 ALA B N 1
ATOM 1541 C CA . ALA B 1 26 ? -6.816 -17.156 -11.969 1 92.94 26 ALA B CA 1
ATOM 1542 C C . ALA B 1 26 ? -6.277 -18.562 -12.25 1 92.94 26 ALA B C 1
ATOM 1544 O O . ALA B 1 26 ? -6.293 -19.422 -11.367 1 92.94 26 ALA B O 1
ATOM 1545 N N . LYS B 1 27 ? -5.797 -18.641 -13.469 1 95 27 LYS B N 1
ATOM 1546 C CA . LYS B 1 27 ? -5.148 -19.906 -13.828 1 95 27 LYS B CA 1
ATOM 1547 C C . LYS B 1 27 ? -3.863 -20.109 -13.023 1 95 27 LYS B C 1
ATOM 1549 O O . LYS B 1 27 ? -3.104 -19.156 -12.812 1 95 27 LYS B O 1
ATOM 1554 N N . THR B 1 28 ? -3.643 -21.328 -12.688 1 95.81 28 THR B N 1
ATOM 1555 C CA . THR B 1 28 ? -2.43 -21.656 -11.945 1 95.81 28 THR B CA 1
ATOM 1556 C C . THR B 1 28 ? -1.201 -21.562 -12.844 1 95.81 28 THR B C 1
ATOM 1558 O O . THR B 1 28 ? -1.293 -21.766 -14.055 1 95.81 28 THR B O 1
ATOM 1561 N N . PRO B 1 29 ? -0.067 -21.219 -12.234 1 96.56 29 PRO B N 1
ATOM 1562 C CA . PRO B 1 29 ? 1.145 -21.188 -13.062 1 96.56 29 PRO B CA 1
ATOM 1563 C C . PRO B 1 29 ? 1.5 -22.562 -13.625 1 96.56 29 PRO B C 1
ATOM 1565 O O . PRO B 1 29 ? 1.188 -23.594 -13.008 1 96.56 29 PRO B O 1
ATOM 1568 N N . LYS B 1 30 ? 2.17 -22.531 -14.734 1 95.25 30 LYS B N 1
ATOM 1569 C CA . LYS B 1 30 ? 2.564 -23.781 -15.398 1 95.25 30 LYS B CA 1
ATOM 1570 C C . LYS B 1 30 ? 3.652 -24.5 -14.609 1 95.25 30 LYS B C 1
ATOM 1572 O O . LYS B 1 30 ? 3.719 -25.719 -14.609 1 95.25 30 LYS B O 1
ATOM 1577 N N . ASN B 1 31 ? 4.449 -23.766 -13.93 1 95.38 31 ASN B N 1
ATOM 1578 C CA . ASN B 1 31 ? 5.656 -24.344 -13.352 1 95.38 31 ASN B CA 1
ATOM 1579 C C . ASN B 1 31 ? 5.602 -24.359 -11.82 1 95.38 31 ASN B C 1
ATOM 1581 O O . ASN B 1 31 ? 6.641 -24.344 -11.164 1 95.38 31 ASN B O 1
ATOM 1585 N N . GLY B 1 32 ? 4.422 -24.344 -11.227 1 96.12 32 GLY B N 1
ATOM 1586 C CA . GLY B 1 32 ? 4.344 -24.375 -9.773 1 96.12 32 GLY B CA 1
ATOM 1587 C C . GLY B 1 32 ? 2.957 -24.047 -9.242 1 96.12 32 GLY B C 1
ATOM 1588 O O . GLY B 1 32 ? 2.012 -23.891 -10.023 1 96.12 32 GLY B O 1
ATOM 1589 N N . PRO B 1 33 ? 2.785 -24.062 -7.969 1 96.81 33 PRO B N 1
ATOM 1590 C CA . PRO B 1 33 ? 1.506 -23.719 -7.34 1 96.81 33 PRO B CA 1
ATOM 1591 C C . PRO B 1 33 ? 1.194 -22.219 -7.406 1 96.81 33 PRO B C 1
ATOM 1593 O O . PRO B 1 33 ? 2.098 -21.406 -7.617 1 96.81 33 PRO B O 1
ATOM 1596 N N . PRO B 1 34 ? -0.069 -21.875 -7.293 1 96.31 34 PRO B N 1
ATOM 1597 C CA . PRO B 1 34 ? -0.41 -20.469 -7.141 1 96.31 34 PRO B CA 1
ATOM 1598 C C . PRO B 1 34 ? 0.059 -19.875 -5.809 1 96.3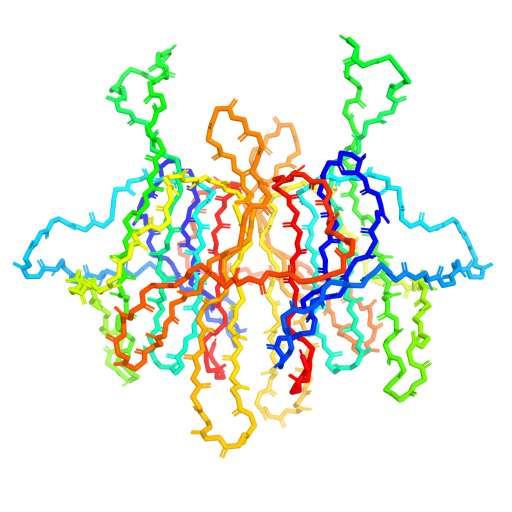1 34 PRO B C 1
ATOM 1600 O O . PRO B 1 34 ? 0.49 -20.625 -4.926 1 96.31 34 PRO B O 1
ATOM 1603 N N . PRO B 1 35 ? 0.032 -18.594 -5.703 1 95.62 35 PRO B N 1
ATOM 1604 C CA . PRO B 1 35 ? 0.447 -18 -4.426 1 95.62 35 PRO B CA 1
ATOM 1605 C C . PRO B 1 35 ? -0.314 -18.578 -3.234 1 95.62 35 PRO B C 1
ATOM 1607 O O . PRO B 1 35 ? -1.529 -18.781 -3.311 1 95.62 35 PRO B O 1
ATOM 1610 N N . CYS B 1 36 ? 0.35 -18.891 -2.152 1 94.19 36 CYS B N 1
ATOM 1611 C CA . CYS B 1 36 ? -0.291 -19.359 -0.929 1 94.19 36 CYS B CA 1
ATOM 1612 C C . CYS B 1 36 ? -0.979 -18.219 -0.2 1 94.19 36 CYS B C 1
ATOM 1614 O O . CYS B 1 36 ? -0.698 -17.047 -0.469 1 94.19 36 CYS B O 1
ATOM 1616 N N . PRO B 1 37 ? -1.927 -18.594 0.734 1 92.25 37 PRO B N 1
ATOM 1617 C CA . PRO B 1 37 ? -2.488 -17.531 1.577 1 92.25 37 PRO B CA 1
ATOM 1618 C C . PRO B 1 37 ? -1.419 -16.766 2.354 1 92.25 37 PRO B C 1
ATOM 1620 O O . PRO B 1 37 ? -0.501 -17.375 2.91 1 92.25 37 PRO B O 1
ATOM 1623 N N . ARG B 1 38 ? -1.529 -15.445 2.361 1 93.44 38 ARG B N 1
ATOM 1624 C CA . ARG B 1 38 ? -0.481 -14.633 2.973 1 93.44 38 ARG B CA 1
ATOM 1625 C C . ARG B 1 38 ? -0.988 -13.234 3.293 1 93.44 38 ARG B C 1
ATOM 1627 O O . ARG B 1 38 ? -2.027 -12.812 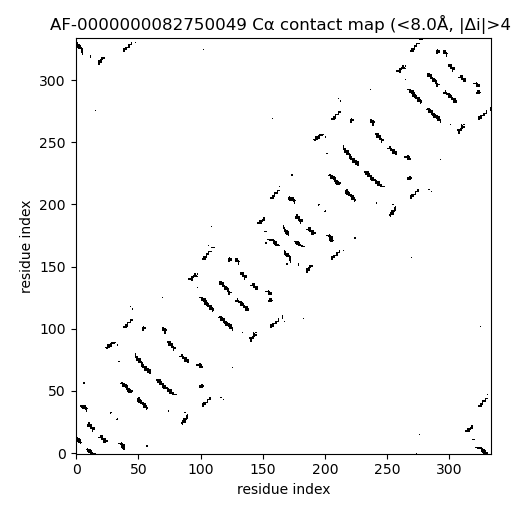2.779 1 93.44 38 ARG B O 1
ATOM 1634 N N . LEU B 1 39 ? -0.305 -12.57 4.195 1 91.69 39 LEU B N 1
ATOM 1635 C CA . LEU B 1 39 ? -0.566 -11.172 4.52 1 91.69 39 LEU B CA 1
ATOM 1636 C C . LEU B 1 39 ? 0.683 -10.328 4.309 1 91.69 39 LEU B C 1
ATOM 1638 O O . LEU B 1 39 ? 1.799 -10.852 4.281 1 91.69 39 LEU B O 1
ATOM 1642 N N . GLY B 1 40 ? 0.497 -9.023 4.156 1 95.19 40 GLY B N 1
ATOM 1643 C CA . GLY B 1 40 ? 1.613 -8.094 4.148 1 95.19 40 GLY B CA 1
ATOM 1644 C C . GLY B 1 40 ? 2.447 -8.172 2.883 1 95.19 40 GLY B C 1
ATOM 1645 O O . GLY B 1 40 ? 3.631 -7.828 2.891 1 95.19 40 GLY B O 1
ATOM 1646 N N . HIS B 1 41 ? 1.879 -8.758 1.769 1 96.62 41 HIS B N 1
ATOM 1647 C CA . HIS B 1 41 ? 2.514 -8.773 0.456 1 96.62 41 HIS B CA 1
ATOM 1648 C C . HIS B 1 41 ? 2.24 -7.477 -0.305 1 96.62 41 HIS B C 1
ATOM 1650 O O . HIS B 1 41 ? 1.398 -6.676 0.108 1 96.62 41 HIS B O 1
ATOM 1656 N N . SER B 1 42 ? 3.025 -7.227 -1.315 1 96.19 42 SER B N 1
ATOM 1657 C CA . SER B 1 42 ? 2.74 -6.125 -2.227 1 96.19 42 SER B CA 1
ATOM 1658 C C . SER B 1 42 ? 2.148 -6.629 -3.539 1 96.19 42 SER B C 1
ATOM 1660 O O . SER B 1 42 ? 2.342 -7.789 -3.906 1 96.19 42 SER B O 1
ATOM 1662 N N . PHE B 1 43 ? 1.395 -5.906 -4.215 1 95.19 43 PHE B N 1
ATOM 1663 C CA . PHE B 1 43 ? 0.708 -6.156 -5.477 1 95.19 43 PHE B CA 1
ATOM 1664 C C . PHE B 1 43 ? 0.717 -4.91 -6.352 1 95.19 43 PHE B C 1
ATOM 1666 O O . PHE B 1 43 ? -0.131 -4.031 -6.195 1 95.19 43 PHE B O 1
ATOM 1673 N N . SER B 1 44 ? 1.653 -4.84 -7.32 1 94.44 44 SER B N 1
ATOM 1674 C CA . SER B 1 44 ? 1.91 -3.619 -8.078 1 94.44 44 SER B CA 1
ATOM 1675 C C . SER B 1 44 ? 1.612 -3.812 -9.555 1 94.44 44 SER B C 1
ATOM 1677 O O . SER B 1 44 ? 1.964 -4.844 -10.133 1 94.44 44 SER B O 1
ATOM 1679 N N . LEU B 1 45 ? 1.038 -2.82 -10.156 1 91.88 45 LEU B N 1
ATOM 1680 C CA . LEU B 1 45 ? 0.658 -2.9 -11.562 1 91.88 45 LEU B CA 1
ATOM 1681 C C . LEU B 1 45 ? 1.703 -2.23 -12.453 1 91.88 45 LEU B C 1
ATOM 1683 O O . LEU B 1 45 ? 2.115 -1.098 -12.188 1 91.88 45 LEU B O 1
ATOM 1687 N N . VAL B 1 46 ? 2.141 -2.916 -13.398 1 92.25 46 VAL B N 1
ATOM 1688 C CA . VAL B 1 46 ? 2.928 -2.369 -14.5 1 92.25 46 VAL B CA 1
ATOM 1689 C C . VAL B 1 46 ? 2.332 -2.816 -15.836 1 92.25 46 VAL B C 1
ATOM 1691 O O . VAL B 1 46 ? 2.404 -3.994 -16.188 1 92.25 46 VAL B O 1
ATOM 1694 N N . GLY B 1 47 ? 1.794 -1.839 -16.547 1 87.81 47 GLY B N 1
ATOM 1695 C CA . GLY B 1 47 ? 1.065 -2.229 -17.75 1 87.81 47 GLY B CA 1
ATOM 1696 C C . GLY B 1 47 ? -0.14 -3.102 -17.453 1 87.81 47 GLY B C 1
ATOM 1697 O O . GLY B 1 47 ? -1.035 -2.703 -16.703 1 87.81 47 GLY B O 1
ATOM 1698 N N . ASN B 1 48 ? -0.158 -4.297 -18.016 1 88.94 48 ASN B N 1
ATOM 1699 C CA . ASN B 1 48 ? -1.274 -5.215 -17.812 1 88.94 48 ASN B CA 1
ATOM 1700 C C . ASN B 1 48 ? -0.888 -6.383 -16.906 1 88.94 48 ASN B C 1
ATOM 1702 O O . ASN B 1 48 ? -1.523 -7.438 -16.953 1 88.94 48 ASN B O 1
ATOM 1706 N N . LYS B 1 49 ? 0.162 -6.129 -16.203 1 92.94 49 LYS B N 1
ATOM 1707 C CA . LYS B 1 49 ? 0.637 -7.18 -15.305 1 92.94 49 LYS B CA 1
ATOM 1708 C C . LYS B 1 49 ? 0.697 -6.688 -13.867 1 92.94 49 LYS B C 1
ATOM 1710 O O . LYS B 1 49 ? 1.088 -5.547 -13.609 1 92.94 49 LYS B O 1
ATOM 1715 N N . CYS B 1 50 ? 0.32 -7.555 -12.945 1 94.19 50 CYS B N 1
ATOM 1716 C CA . CYS B 1 50 ? 0.455 -7.281 -11.523 1 94.19 50 CYS B CA 1
ATOM 1717 C C . CYS B 1 50 ? 1.554 -8.133 -10.906 1 94.19 50 CYS B C 1
ATOM 1719 O O . CYS B 1 50 ? 1.61 -9.344 -11.141 1 94.19 50 CYS B O 1
ATOM 1721 N N . TYR B 1 51 ? 2.406 -7.508 -10.172 1 96.75 51 TYR B N 1
ATOM 1722 C CA . TYR B 1 51 ? 3.525 -8.18 -9.523 1 96.75 51 TYR B CA 1
ATOM 1723 C C . TYR B 1 51 ? 3.262 -8.367 -8.031 1 96.75 51 TYR B C 1
ATOM 1725 O O . TYR B 1 51 ? 3.102 -7.387 -7.297 1 96.75 51 TYR B O 1
ATOM 1733 N N . LEU B 1 52 ? 3.154 -9.609 -7.609 1 97.12 52 LEU B N 1
ATOM 1734 C CA . LEU B 1 52 ? 2.973 -9.969 -6.207 1 97.12 52 LEU B CA 1
ATOM 1735 C C . LEU B 1 52 ? 4.301 -10.359 -5.57 1 97.12 52 LEU B C 1
ATOM 1737 O O . LEU B 1 52 ? 4.992 -11.258 -6.059 1 97.12 52 LEU B O 1
ATOM 1741 N N . PHE B 1 53 ? 4.695 -9.648 -4.496 1 98.31 53 PHE B N 1
ATOM 1742 C CA . PHE B 1 53 ? 5.977 -9.953 -3.869 1 98.31 53 PHE B CA 1
ATOM 1743 C C . PHE B 1 53 ? 5.828 -10.062 -2.355 1 98.31 53 PHE B C 1
ATOM 1745 O O . PHE B 1 53 ? 5.176 -9.227 -1.729 1 98.31 53 PHE B O 1
ATOM 1752 N N . GLY B 1 54 ? 6.434 -11.102 -1.769 1 97.88 54 GLY B N 1
ATOM 1753 C CA . GLY B 1 54 ? 6.633 -11.227 -0.333 1 97.88 54 GLY B CA 1
ATOM 1754 C C . GLY B 1 54 ? 5.352 -11.523 0.423 1 97.88 54 GLY B C 1
ATOM 1755 O O . GLY B 1 54 ? 4.406 -12.086 -0.14 1 97.88 54 GLY B O 1
ATOM 1756 N N . GLY B 1 55 ? 5.406 -11.273 1.69 1 96.62 55 GLY B N 1
ATOM 1757 C CA . GLY B 1 55 ? 4.301 -11.531 2.6 1 96.62 55 GLY B CA 1
ATOM 1758 C C . GLY B 1 55 ? 4.645 -12.539 3.682 1 96.62 55 GLY B C 1
ATOM 1759 O O . GLY B 1 55 ? 5.793 -12.977 3.789 1 96.62 55 GLY B O 1
ATOM 1760 N N . LEU B 1 56 ? 3.68 -12.742 4.465 1 94.38 56 LEU B N 1
ATOM 1761 C CA . LEU B 1 56 ? 3.773 -13.664 5.594 1 94.38 56 LEU B CA 1
ATOM 1762 C C . LEU B 1 56 ? 2.723 -14.766 5.488 1 94.38 56 LEU B C 1
ATOM 1764 O O . LEU B 1 56 ? 1.524 -14.477 5.418 1 94.38 56 LEU B O 1
ATOM 1768 N N . ALA B 1 57 ? 3.186 -15.969 5.422 1 94.44 57 ALA B N 1
ATOM 1769 C CA . ALA B 1 57 ? 2.299 -17.125 5.418 1 94.44 57 ALA B CA 1
ATOM 1770 C C . ALA B 1 57 ? 2.275 -17.812 6.785 1 94.44 57 ALA B C 1
ATOM 1772 O O . ALA B 1 57 ? 3.053 -17.453 7.672 1 94.44 57 ALA B O 1
ATOM 1773 N N . ASN B 1 58 ? 1.289 -18.609 6.926 1 90.75 58 ASN B N 1
ATOM 1774 C CA . ASN B 1 58 ? 1.187 -19.438 8.109 1 90.75 58 ASN B CA 1
ATOM 1775 C C . ASN B 1 58 ? 1.261 -20.922 7.758 1 90.75 58 ASN B C 1
ATOM 1777 O O . ASN B 1 58 ? 0.384 -21.453 7.066 1 90.75 58 ASN B O 1
ATOM 1781 N N . ASP B 1 59 ? 2.252 -21.609 8.273 1 89.88 59 ASP B N 1
ATOM 1782 C CA . ASP B 1 59 ? 2.479 -23.016 7.922 1 89.88 59 ASP B CA 1
ATOM 1783 C C . ASP B 1 59 ? 1.716 -23.953 8.852 1 89.88 59 ASP B C 1
ATOM 1785 O O . ASP B 1 59 ? 1.783 -25.172 8.711 1 89.88 59 ASP B O 1
ATOM 1789 N N . SER B 1 60 ? 0.97 -23.344 9.789 1 83.94 60 SER B N 1
ATOM 1790 C CA . SER B 1 60 ? 0.223 -24.188 10.719 1 83.94 60 SER B CA 1
ATOM 1791 C C . SER B 1 60 ? -1.189 -24.453 10.211 1 83.94 60 SER B C 1
ATOM 1793 O O . SER B 1 60 ? -1.84 -23.562 9.672 1 83.94 60 SER B O 1
ATOM 1795 N N . GLU B 1 61 ? -1.671 -25.625 10.352 1 79.31 61 GLU B N 1
ATOM 1796 C CA . GLU B 1 61 ? -3.062 -25.969 10.07 1 79.31 61 GLU B CA 1
ATOM 1797 C C . GLU B 1 61 ? -3.955 -25.688 11.281 1 79.31 61 GLU B C 1
ATOM 1799 O O . GLU B 1 61 ? -5.18 -25.609 11.148 1 79.31 61 GLU B O 1
ATOM 1804 N N . ASP B 1 62 ? -3.275 -25.5 12.461 1 76.94 62 ASP B N 1
ATOM 1805 C CA . ASP B 1 62 ? -3.971 -25.188 13.703 1 76.94 62 ASP B CA 1
ATOM 1806 C C . ASP B 1 62 ? -4.117 -23.688 13.898 1 76.94 62 ASP B C 1
ATOM 1808 O O . ASP B 1 62 ? -3.123 -22.969 14.078 1 76.94 62 ASP B O 1
ATOM 1812 N N . PRO B 1 63 ? -5.355 -23.188 13.945 1 66.5 63 PRO B N 1
ATOM 1813 C CA . PRO B 1 63 ? -5.543 -21.734 14.094 1 66.5 63 PRO B CA 1
ATOM 1814 C C . PRO B 1 63 ? -4.992 -21.203 15.414 1 66.5 63 PRO B C 1
ATOM 1816 O O . PRO B 1 63 ? -4.738 -20 15.539 1 66.5 63 PRO B O 1
ATOM 1819 N N . LYS B 1 64 ? -4.742 -22.203 16.422 1 76.06 64 LYS B N 1
ATOM 1820 C CA . LYS B 1 64 ? -4.266 -21.781 17.734 1 76.06 64 LYS B CA 1
ATOM 1821 C C . LYS B 1 64 ? -2.742 -21.719 17.766 1 76.06 64 LYS B C 1
ATOM 1823 O O . LYS B 1 64 ? -2.16 -21.188 18.719 1 76.06 64 LYS B O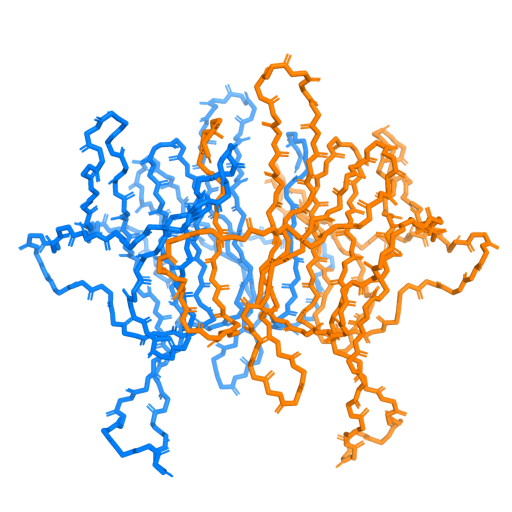 1
ATOM 1828 N N . ASN B 1 65 ? -2.146 -22.312 16.734 1 82 65 ASN B N 1
ATOM 1829 C CA . ASN B 1 65 ? -0.69 -22.344 16.656 1 82 65 ASN B CA 1
ATOM 1830 C C . ASN B 1 65 ? -0.183 -21.719 15.359 1 82 65 ASN B C 1
ATOM 1832 O O . ASN B 1 65 ? -0.131 -22.391 14.328 1 82 65 ASN B O 1
ATOM 1836 N N . ASN B 1 66 ? 0.25 -20.531 15.461 1 81.06 66 ASN B N 1
ATOM 1837 C CA . ASN B 1 66 ? 0.749 -19.828 14.281 1 81.06 66 ASN B CA 1
ATOM 1838 C C . ASN B 1 66 ? 2.234 -20.094 14.062 1 81.06 66 ASN B C 1
ATOM 1840 O O . ASN B 1 66 ? 3.043 -19.938 14.984 1 81.06 66 ASN B O 1
ATOM 1844 N N . ILE B 1 67 ? 2.588 -20.688 12.867 1 89.88 67 ILE B N 1
ATOM 1845 C CA . ILE B 1 67 ? 3.973 -20.828 12.438 1 89.88 67 ILE B CA 1
ATOM 1846 C C . ILE B 1 67 ? 4.254 -19.891 11.266 1 89.88 67 ILE B C 1
ATOM 1848 O O . ILE B 1 67 ? 4.07 -20.266 10.109 1 89.88 67 ILE B O 1
ATOM 1852 N N . PRO B 1 68 ? 4.758 -18.75 11.617 1 91.19 68 PRO B N 1
ATOM 1853 C CA . PRO B 1 68 ? 4.953 -17.75 10.562 1 91.19 68 PRO B CA 1
ATOM 1854 C C . PRO B 1 68 ? 6.082 -18.109 9.602 1 91.19 68 PRO B C 1
ATOM 1856 O O . PRO B 1 68 ? 7.105 -18.656 10.023 1 91.19 68 PRO B O 1
ATOM 1859 N N . ARG B 1 69 ? 5.848 -17.938 8.297 1 95.31 69 ARG B N 1
ATOM 1860 C CA . ARG B 1 69 ? 6.855 -18.078 7.254 1 95.31 69 ARG B CA 1
ATOM 1861 C C . ARG B 1 69 ? 6.914 -16.828 6.375 1 95.31 69 ARG B C 1
ATOM 1863 O O . ARG B 1 69 ? 5.98 -16.562 5.617 1 95.31 69 ARG B O 1
ATOM 1870 N N . TYR B 1 70 ? 8.031 -16.078 6.492 1 97.12 70 TYR B N 1
ATOM 1871 C CA . TYR B 1 70 ? 8.242 -14.922 5.637 1 97.12 70 TYR B CA 1
ATOM 1872 C C . TYR B 1 70 ? 8.57 -15.344 4.211 1 97.12 70 TYR B C 1
ATOM 1874 O O . TYR B 1 70 ? 9.312 -16.312 3.994 1 97.12 70 TYR B O 1
ATOM 1882 N N . LEU B 1 71 ? 8.016 -14.633 3.271 1 97.69 71 LEU B N 1
ATOM 1883 C CA . LEU B 1 71 ? 8.141 -15.023 1.872 1 97.69 71 LEU B CA 1
ATOM 1884 C C . LEU B 1 71 ? 8.93 -13.984 1.084 1 97.69 71 LEU B C 1
ATOM 1886 O O . LEU B 1 71 ? 8.953 -12.805 1.447 1 97.69 71 LEU B O 1
ATOM 1890 N N . ASN B 1 72 ? 9.625 -14.375 0.007 1 98.44 72 ASN B N 1
ATOM 1891 C CA . ASN B 1 72 ? 10.266 -13.484 -0.95 1 98.44 72 ASN B CA 1
ATOM 1892 C C . ASN B 1 72 ? 10.016 -13.922 -2.389 1 98.44 72 ASN B C 1
ATOM 1894 O O . ASN B 1 72 ? 10.812 -13.633 -3.281 1 98.44 72 ASN B O 1
ATOM 1898 N N . ASP B 1 73 ? 8.969 -14.727 -2.543 1 97.94 73 ASP B N 1
ATOM 1899 C CA . ASP B 1 73 ? 8.625 -15.164 -3.891 1 97.94 73 ASP B CA 1
ATOM 1900 C C . ASP B 1 73 ? 8 -14.023 -4.691 1 97.94 73 ASP B C 1
ATOM 1902 O O . ASP B 1 73 ? 7.492 -13.062 -4.117 1 97.94 73 ASP B O 1
ATOM 1906 N N . LEU B 1 74 ? 8.164 -14.18 -6.004 1 98.44 74 LEU B N 1
ATOM 1907 C CA . LEU B 1 74 ? 7.562 -13.273 -6.973 1 98.44 74 LEU B CA 1
ATOM 1908 C C . LEU B 1 74 ? 6.598 -14.016 -7.891 1 98.44 74 LEU B C 1
ATOM 1910 O O . LEU B 1 74 ? 6.945 -15.062 -8.445 1 98.44 74 LEU B O 1
ATOM 1914 N N . TYR B 1 75 ? 5.383 -13.508 -7.969 1 97.94 75 TYR B N 1
ATOM 1915 C CA . TYR B 1 75 ? 4.398 -13.969 -8.945 1 97.94 75 TYR B CA 1
ATOM 1916 C C . TYR B 1 75 ? 3.967 -12.828 -9.859 1 97.94 75 TYR B C 1
ATOM 1918 O O . TYR B 1 75 ? 3.99 -11.664 -9.461 1 97.94 75 TYR B O 1
ATOM 1926 N N . ILE B 1 76 ? 3.619 -13.172 -11.031 1 97.31 76 ILE B N 1
ATOM 1927 C CA . ILE B 1 76 ? 3.043 -12.211 -11.961 1 97.31 76 ILE B CA 1
ATOM 1928 C C . ILE B 1 76 ? 1.631 -12.641 -12.344 1 97.31 76 ILE B C 1
ATOM 1930 O O . ILE B 1 76 ? 1.398 -13.812 -12.664 1 97.31 76 ILE B O 1
ATOM 1934 N N . LEU B 1 77 ? 0.707 -11.766 -12.211 1 94.81 77 LEU B N 1
ATOM 1935 C CA . LEU B 1 77 ? -0.653 -11.977 -12.688 1 94.81 77 LEU B CA 1
ATOM 1936 C C . LEU B 1 77 ? -0.894 -11.227 -13.992 1 94.81 77 LEU B C 1
ATOM 1938 O O . LEU B 1 77 ? -0.884 -10 -14.016 1 94.81 77 LEU B O 1
ATOM 1942 N N . GLU B 1 78 ? -1.083 -11.93 -15.016 1 92.62 78 GLU B N 1
ATOM 1943 C CA . GLU B 1 78 ? -1.396 -11.32 -16.312 1 92.62 78 GLU B CA 1
ATOM 1944 C C . GLU B 1 78 ? -2.893 -11.047 -16.438 1 92.62 78 GLU B C 1
ATOM 1946 O O . GLU B 1 78 ? -3.713 -11.945 -16.25 1 92.62 78 GLU B O 1
ATOM 1951 N N . LEU B 1 79 ? -3.107 -9.766 -16.719 1 85.44 79 LEU B N 1
ATOM 1952 C CA . LEU B 1 79 ? -4.488 -9.359 -16.922 1 85.44 79 LEU B CA 1
ATOM 1953 C C . LEU B 1 79 ? -4.801 -9.258 -18.422 1 85.44 79 LEU B C 1
ATOM 1955 O O . LEU B 1 79 ? -4.027 -8.672 -19.172 1 85.44 79 LEU B O 1
ATOM 1959 N N . ARG B 1 80 ? -5.555 -10.078 -19.047 1 78 80 ARG B N 1
ATOM 1960 C CA . ARG B 1 80 ? -5.91 -9.992 -20.469 1 78 80 ARG B CA 1
ATOM 1961 C C . ARG B 1 80 ? -7.184 -9.18 -20.672 1 78 80 ARG B C 1
ATOM 1963 O O . ARG B 1 80 ? -8.281 -9.648 -20.344 1 78 80 ARG B O 1
ATOM 1970 N N . PRO B 1 81 ? -6.906 -7.918 -21.094 1 65.44 81 PRO B N 1
ATOM 1971 C CA . PRO B 1 81 ? -8.078 -7.062 -21.297 1 65.44 81 PRO B CA 1
ATOM 1972 C C . PRO B 1 81 ? -9.164 -7.734 -22.141 1 65.44 81 PRO B C 1
ATOM 1974 O O . PRO B 1 81 ? -8.859 -8.344 -23.172 1 65.44 81 PRO B O 1
ATOM 1977 N N . GLY B 1 82 ? -10.305 -7.637 -21.797 1 63.97 82 GLY B N 1
ATOM 1978 C CA . GLY B 1 82 ? -11.438 -8.086 -22.594 1 63.97 82 GLY B CA 1
ATOM 1979 C C . GLY B 1 82 ? -11.812 -9.531 -22.328 1 63.97 82 GLY B C 1
ATOM 1980 O O . GLY B 1 82 ? -12.945 -9.945 -22.594 1 63.97 82 GLY B O 1
ATOM 1981 N N . SER B 1 83 ? -10.844 -10.258 -21.891 1 64.06 83 SER B N 1
ATOM 1982 C CA . SER B 1 83 ? -11.141 -11.68 -21.766 1 64.06 83 SER B CA 1
ATOM 1983 C C . SER B 1 83 ? -11.586 -12.023 -20.344 1 64.06 83 SER B C 1
ATOM 1985 O O . SER B 1 83 ? -12.227 -13.055 -20.125 1 64.06 83 SER B O 1
ATOM 1987 N N . GLY B 1 84 ? -11.367 -11.164 -19.422 1 70.5 84 GLY B N 1
ATOM 1988 C CA . GLY B 1 84 ? -11.641 -11.477 -18.031 1 70.5 84 GLY B CA 1
ATOM 1989 C C . GLY B 1 84 ? -10.742 -12.562 -17.469 1 70.5 84 GLY B C 1
ATOM 1990 O O . GLY B 1 84 ? -10.852 -12.93 -16.297 1 70.5 84 GLY B O 1
ATOM 1991 N N . VAL B 1 85 ? -9.961 -13.102 -18.359 1 76.31 85 VAL B N 1
ATOM 1992 C CA . VAL B 1 85 ? -9.086 -14.195 -17.953 1 76.31 85 VAL B CA 1
ATOM 1993 C C . VAL B 1 85 ? -7.812 -13.641 -17.328 1 76.31 85 VAL B C 1
ATOM 1995 O O . VAL B 1 85 ? -7.199 -12.719 -17.875 1 76.31 85 VAL B O 1
ATOM 1998 N N . VAL B 1 86 ? -7.539 -14.195 -16.203 1 90.12 86 VAL B N 1
ATOM 1999 C CA . VAL B 1 86 ? -6.297 -13.852 -15.523 1 90.12 86 VAL B CA 1
ATOM 2000 C C . VAL B 1 86 ? -5.508 -15.125 -15.211 1 90.12 86 VAL B C 1
ATOM 2002 O O . VAL B 1 86 ? -6.09 -16.188 -15.031 1 90.12 86 VAL B O 1
ATOM 2005 N N . ALA B 1 87 ? -4.156 -14.984 -15.266 1 94.69 87 ALA B N 1
ATOM 2006 C CA . ALA B 1 87 ? -3.311 -16.156 -15.031 1 94.69 87 ALA B CA 1
ATOM 2007 C C . ALA B 1 87 ? -2.072 -15.789 -14.227 1 94.69 87 ALA B C 1
ATOM 2009 O O . ALA B 1 87 ? -1.441 -14.758 -14.477 1 94.69 87 ALA B O 1
ATOM 2010 N N . TRP B 1 88 ? -1.771 -16.672 -13.281 1 96.69 88 TRP B N 1
ATOM 2011 C CA . TRP B 1 88 ? -0.534 -16.531 -12.523 1 96.69 88 TRP B CA 1
ATOM 2012 C C . TRP B 1 88 ? 0.655 -17.062 -13.312 1 96.69 88 TRP B C 1
ATOM 2014 O O . TRP B 1 88 ? 0.519 -18.031 -14.07 1 96.69 88 TRP B O 1
ATOM 2024 N N . ASP B 1 89 ? 1.743 -16.406 -13.102 1 97.25 89 ASP B N 1
ATOM 2025 C CA . ASP B 1 89 ? 3.021 -16.859 -13.641 1 97.25 89 ASP B CA 1
ATOM 2026 C C . ASP B 1 89 ? 4.125 -16.766 -12.586 1 97.25 89 ASP B C 1
ATOM 2028 O O . ASP B 1 89 ? 4.129 -15.859 -11.766 1 97.25 89 ASP B O 1
ATOM 2032 N N . ILE B 1 90 ? 5 -17.781 -12.594 1 98.06 90 ILE B N 1
ATOM 2033 C CA . ILE B 1 90 ? 6.219 -17.734 -11.797 1 98.06 90 ILE B CA 1
ATOM 2034 C C . ILE B 1 90 ? 7.41 -17.406 -12.688 1 98.06 90 ILE B C 1
ATOM 2036 O O . ILE B 1 90 ? 7.957 -18.281 -13.359 1 98.06 90 ILE B O 1
ATOM 2040 N N . PRO B 1 91 ? 7.816 -16.188 -12.664 1 97.94 91 PRO B N 1
ATOM 2041 C CA . PRO B 1 91 ? 8.898 -15.805 -13.578 1 97.94 91 PRO B CA 1
ATOM 2042 C C . PRO B 1 91 ? 10.266 -16.266 -13.094 1 97.94 91 PRO B C 1
ATOM 2044 O O . PRO B 1 91 ? 10.477 -16.438 -11.891 1 97.94 91 PRO B O 1
ATOM 2047 N N . ILE B 1 92 ? 11.133 -16.469 -14.008 1 97.38 92 ILE B N 1
ATOM 2048 C CA . ILE B 1 92 ? 12.547 -16.609 -13.68 1 97.38 92 ILE B CA 1
ATOM 2049 C C . ILE B 1 92 ? 13.172 -15.234 -13.492 1 97.38 92 ILE B C 1
ATOM 2051 O O . ILE B 1 92 ? 13.094 -14.383 -14.383 1 97.38 92 ILE B O 1
ATOM 2055 N N . THR B 1 93 ? 13.648 -15.016 -12.344 1 98.12 93 THR B N 1
ATOM 2056 C CA . THR B 1 93 ? 14.289 -13.727 -12.078 1 98.12 93 THR B CA 1
ATOM 2057 C C . THR B 1 93 ? 15.797 -13.891 -11.938 1 98.12 93 THR B C 1
ATOM 2059 O O . THR B 1 93 ? 16.297 -15.008 -11.75 1 98.12 93 THR B O 1
ATOM 2062 N N . TYR B 1 94 ? 16.484 -12.789 -12.156 1 98.56 94 TYR B N 1
ATOM 2063 C CA . TYR B 1 94 ? 17.953 -12.773 -12.086 1 98.56 94 TYR B CA 1
ATOM 2064 C C . TYR B 1 94 ? 18.438 -11.844 -10.984 1 98.56 94 TYR B C 1
ATOM 2066 O O . TYR B 1 94 ? 17.672 -11.023 -10.477 1 98.56 94 TYR B O 1
ATOM 2074 N N . GLY B 1 95 ? 19.75 -12.039 -10.609 1 98.19 95 GLY B N 1
ATOM 2075 C CA . GLY B 1 95 ? 20.312 -11.25 -9.531 1 98.19 95 GLY B CA 1
ATOM 2076 C C . GLY B 1 95 ? 20.047 -11.844 -8.156 1 98.19 95 GLY B C 1
ATOM 2077 O O . GLY B 1 95 ? 19.484 -12.938 -8.047 1 98.19 95 GLY B O 1
ATOM 2078 N N . VAL B 1 96 ? 20.484 -11.148 -7.145 1 97.81 96 VAL B N 1
ATOM 2079 C CA . VAL B 1 96 ? 20.266 -11.586 -5.77 1 97.81 96 VAL B CA 1
ATOM 2080 C C . VAL B 1 96 ? 18.844 -11.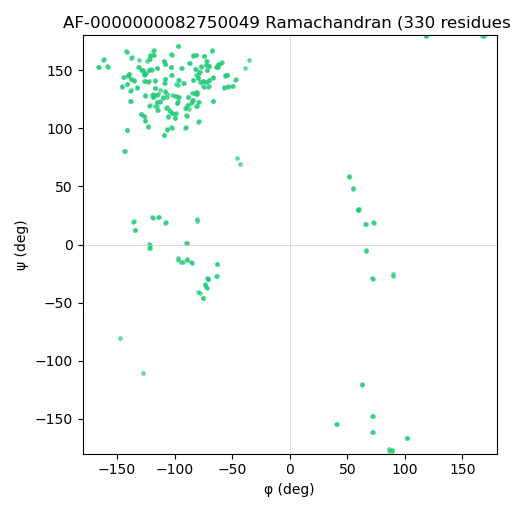211 -5.336 1 97.81 96 VAL B C 1
ATOM 2082 O O . VAL B 1 96 ? 18.438 -10.055 -5.465 1 97.81 96 VAL B O 1
ATOM 2085 N N . LEU B 1 97 ? 18.141 -12.148 -4.773 1 97.38 97 LEU B N 1
ATOM 2086 C CA . LEU B 1 97 ? 16.766 -11.93 -4.34 1 97.38 97 LEU B CA 1
ATOM 2087 C C . LEU B 1 97 ? 16.734 -11.148 -3.029 1 97.38 97 LEU B C 1
ATOM 2089 O O . LEU B 1 97 ? 17.547 -11.391 -2.141 1 97.38 97 LEU B O 1
ATOM 2093 N N . PRO B 1 98 ? 15.75 -10.188 -2.936 1 98.31 98 PRO B N 1
ATOM 2094 C CA . PRO B 1 98 ? 15.547 -9.602 -1.606 1 98.31 98 PRO B CA 1
ATOM 2095 C C . PRO B 1 98 ? 15.242 -10.648 -0.541 1 98.31 98 PRO B C 1
ATOM 2097 O O . PRO B 1 98 ? 14.617 -11.672 -0.836 1 98.31 98 PRO B O 1
ATOM 2100 N N . PRO B 1 99 ? 15.688 -10.469 0.684 1 98.31 99 PRO B N 1
ATOM 2101 C CA . PRO B 1 99 ? 15.273 -11.383 1.752 1 98.31 99 PRO B CA 1
ATOM 2102 C C . PRO B 1 99 ? 13.766 -11.375 1.984 1 98.31 99 PRO B C 1
ATOM 2104 O O . PRO B 1 99 ? 13.094 -10.391 1.658 1 98.31 99 PRO B O 1
ATOM 2107 N N . PRO B 1 100 ? 13.289 -12.508 2.529 1 98.56 100 PRO B N 1
ATOM 2108 C CA . PRO B 1 100 ? 11.859 -12.562 2.84 1 98.56 100 PRO B CA 1
ATOM 2109 C C . PRO B 1 100 ? 11.406 -11.406 3.73 1 98.56 100 PRO B C 1
ATOM 2111 O O . PRO B 1 100 ? 12.164 -10.945 4.59 1 98.56 100 PRO B O 1
ATOM 2114 N N . ARG B 1 101 ? 10.141 -10.961 3.486 1 98.25 101 ARG B N 1
ATOM 2115 C CA . ARG B 1 101 ? 9.633 -9.828 4.262 1 98.25 101 ARG B CA 1
ATOM 2116 C C . ARG B 1 101 ? 8.125 -9.695 4.098 1 98.25 101 ARG B C 1
ATOM 2118 O O . ARG B 1 101 ? 7.559 -10.141 3.102 1 98.25 101 ARG B O 1
ATOM 2125 N N . GLU B 1 102 ? 7.523 -9.141 5.082 1 95.69 102 GLU B N 1
ATOM 2126 C CA . GLU B 1 102 ? 6.141 -8.68 5.004 1 95.69 102 GLU B CA 1
ATOM 2127 C C . GLU B 1 102 ? 6.043 -7.184 5.293 1 95.69 102 GLU B C 1
ATOM 2129 O O . GLU B 1 102 ? 7 -6.574 5.773 1 95.69 102 GLU B O 1
ATOM 2134 N N . SER B 1 103 ? 4.957 -6.562 4.938 1 95.12 103 SER B N 1
ATOM 2135 C CA . SER B 1 103 ? 4.621 -5.188 5.293 1 95.12 103 SER B CA 1
ATOM 2136 C C . SER B 1 103 ? 5.676 -4.211 4.785 1 95.12 103 SER B C 1
ATOM 2138 O O . SER B 1 103 ? 5.973 -3.213 5.441 1 95.12 103 SER B O 1
ATOM 2140 N N . HIS B 1 104 ? 6.348 -4.551 3.645 1 96.38 104 HIS B N 1
ATOM 2141 C CA . HIS B 1 104 ? 7.184 -3.621 2.896 1 96.38 104 HIS B CA 1
ATOM 2142 C C . HIS B 1 104 ? 6.344 -2.729 1.991 1 96.38 104 HIS B C 1
ATOM 2144 O O . HIS B 1 104 ? 5.152 -2.986 1.788 1 96.38 104 HIS B O 1
ATOM 2150 N N . THR B 1 105 ? 6.934 -1.658 1.556 1 95.31 105 THR B N 1
ATOM 2151 C CA . THR B 1 105 ? 6.285 -0.879 0.504 1 95.31 105 THR B CA 1
ATOM 2152 C C . THR B 1 105 ? 6.797 -1.3 -0.871 1 95.31 105 THR B C 1
ATOM 2154 O O . THR B 1 105 ? 7.914 -1.805 -0.998 1 95.31 105 THR B O 1
ATOM 2157 N N . ALA B 1 106 ? 5.984 -1.147 -1.834 1 96.19 106 ALA B N 1
ATOM 2158 C CA . ALA B 1 106 ? 6.336 -1.384 -3.232 1 96.19 106 ALA B CA 1
ATOM 2159 C C . ALA B 1 106 ? 5.754 -0.301 -4.137 1 96.19 106 ALA B C 1
ATOM 2161 O O . ALA B 1 106 ? 4.551 -0.028 -4.09 1 96.19 106 ALA B O 1
ATOM 2162 N N . VAL B 1 107 ? 6.625 0.354 -4.883 1 94.69 107 VAL B N 1
ATOM 2163 C CA . VAL B 1 107 ? 6.172 1.359 -5.84 1 94.69 107 VAL B CA 1
ATOM 2164 C C . VAL B 1 107 ? 6.824 1.111 -7.199 1 94.69 107 VAL B C 1
ATOM 2166 O O . VAL B 1 107 ? 7.883 0.487 -7.281 1 94.69 107 VAL B O 1
ATOM 2169 N N . VAL B 1 108 ? 6.137 1.541 -8.242 1 93.75 108 VAL B N 1
ATOM 2170 C CA . VAL B 1 108 ? 6.672 1.438 -9.594 1 93.75 108 VAL B CA 1
ATOM 2171 C C . VAL B 1 108 ? 7.309 2.766 -10.008 1 93.75 108 VAL B C 1
ATOM 2173 O O . VAL B 1 108 ? 6.699 3.826 -9.844 1 93.75 108 VAL B O 1
ATOM 2176 N N . TYR B 1 109 ? 8.531 2.641 -10.438 1 91.69 109 TYR B N 1
ATOM 2177 C CA . TYR B 1 109 ? 9.258 3.787 -10.969 1 91.69 109 TYR B CA 1
ATOM 2178 C C . TYR B 1 109 ? 9.578 3.596 -12.445 1 91.69 109 TYR B C 1
ATOM 2180 O O . TYR B 1 109 ? 10.172 2.588 -12.836 1 91.69 109 TYR B O 1
ATOM 2188 N N . THR B 1 110 ? 9.109 4.543 -13.203 1 90.75 110 THR B N 1
ATOM 2189 C CA . THR B 1 110 ? 9.422 4.516 -14.633 1 90.75 110 THR B CA 1
ATOM 2190 C C . THR B 1 110 ? 10.375 5.645 -15 1 90.75 110 THR B C 1
ATOM 2192 O O . THR B 1 110 ? 10.094 6.816 -14.75 1 90.75 110 THR B O 1
ATOM 2195 N N . GLU B 1 111 ? 11.445 5.266 -15.633 1 86.69 111 GLU B N 1
ATOM 2196 C CA . GLU B 1 111 ? 12.438 6.254 -16.047 1 86.69 111 GLU B CA 1
ATOM 2197 C C . GLU B 1 111 ? 11.914 7.129 -17.172 1 86.69 111 GLU B C 1
ATOM 2199 O O . GLU B 1 111 ? 11.242 6.637 -18.094 1 86.69 111 GLU B O 1
ATOM 2204 N N . LYS B 1 112 ? 12.25 8.375 -17.109 1 82.12 112 LYS B N 1
ATOM 2205 C CA . LYS B 1 112 ? 11.742 9.352 -18.078 1 82.12 112 LYS B CA 1
ATOM 2206 C C . LYS B 1 112 ? 12.391 9.148 -19.453 1 82.12 112 LYS B C 1
ATOM 2208 O O . LYS B 1 112 ? 11.719 9.25 -20.484 1 82.12 112 LYS B O 1
ATOM 2213 N N . ASP B 1 113 ? 13.602 8.828 -19.422 1 82.69 113 ASP B N 1
ATOM 2214 C CA . ASP B 1 113 ? 14.383 8.844 -20.656 1 82.69 113 ASP B CA 1
ATOM 2215 C C . ASP B 1 113 ? 14.094 7.602 -21.5 1 82.69 113 ASP B C 1
ATOM 2217 O O . ASP B 1 113 ? 13.914 7.699 -22.719 1 82.69 113 ASP B O 1
ATOM 2221 N N . ASN B 1 114 ? 13.984 6.414 -20.938 1 82.75 114 ASN B N 1
ATOM 2222 C CA . ASN B 1 114 ? 13.906 5.188 -21.719 1 82.75 114 ASN B CA 1
ATOM 2223 C C . ASN B 1 114 ? 12.617 4.418 -21.438 1 82.75 114 ASN B C 1
ATOM 2225 O O . ASN B 1 114 ? 12.414 3.328 -21.984 1 82.75 114 ASN B O 1
ATOM 2229 N N . LYS B 1 115 ? 11.812 4.902 -20.594 1 86.06 115 LYS B N 1
ATOM 2230 C CA . LYS B 1 115 ? 10.492 4.355 -20.281 1 86.06 115 LYS B CA 1
ATOM 2231 C C . LYS B 1 115 ? 10.617 2.99 -19.609 1 86.06 115 LYS B C 1
ATOM 2233 O O . LYS B 1 115 ? 9.68 2.189 -19.641 1 86.06 115 LYS B O 1
ATOM 2238 N N . LYS B 1 116 ? 11.859 2.791 -19.125 1 91.88 116 LYS B N 1
ATOM 2239 C CA . LYS B 1 116 ? 12.055 1.56 -18.375 1 91.88 116 LYS B CA 1
ATOM 2240 C C . LYS B 1 116 ? 11.43 1.659 -16.984 1 91.88 116 LYS B C 1
ATOM 2242 O O . LYS B 1 116 ? 11.555 2.688 -16.312 1 91.88 116 LYS B O 1
ATOM 2247 N N . SER B 1 117 ? 10.727 0.543 -16.594 1 94.5 117 SER B N 1
ATOM 2248 C CA . SER B 1 117 ? 10.062 0.53 -15.297 1 94.5 117 SER B CA 1
ATOM 2249 C C . SER B 1 117 ? 10.781 -0.396 -14.32 1 94.5 117 SER B C 1
ATOM 2251 O O . SER B 1 117 ? 11.32 -1.429 -14.719 1 94.5 117 SER B O 1
ATOM 2253 N N . LYS B 1 118 ? 10.789 0.086 -13.133 1 96 118 LYS B N 1
ATOM 2254 C CA . LYS B 1 118 ? 11.32 -0.723 -12.039 1 96 118 LYS B CA 1
ATOM 2255 C C . LYS B 1 118 ? 10.312 -0.838 -10.898 1 96 118 LYS B C 1
ATOM 2257 O O . LYS B 1 118 ? 9.57 0.109 -10.617 1 96 118 LYS B O 1
ATOM 2262 N N . LEU B 1 119 ? 10.25 -2.01 -10.336 1 97 119 LEU B N 1
ATOM 2263 C CA . LEU B 1 119 ? 9.602 -2.17 -9.039 1 97 119 LEU B CA 1
ATOM 2264 C C . LEU B 1 119 ? 10.57 -1.861 -7.902 1 97 119 LEU B C 1
ATOM 2266 O O . LEU B 1 119 ? 11.664 -2.426 -7.844 1 97 119 LEU B O 1
ATOM 2270 N N . VAL B 1 120 ? 10.234 -0.903 -7.039 1 96.69 120 VAL B N 1
ATOM 2271 C CA . VAL B 1 120 ? 11.055 -0.532 -5.895 1 96.69 120 VAL B CA 1
ATOM 2272 C C . VAL B 1 120 ? 10.406 -1.03 -4.605 1 96.69 120 VAL B C 1
ATOM 2274 O O . VAL B 1 120 ? 9.273 -0.654 -4.285 1 96.69 120 VAL B O 1
ATOM 2277 N N . ILE B 1 121 ? 11.062 -1.886 -3.914 1 97.12 121 ILE B N 1
ATOM 2278 C CA . ILE B 1 121 ? 10.594 -2.432 -2.645 1 97.12 121 ILE B CA 1
ATOM 2279 C C . ILE B 1 121 ? 11.43 -1.872 -1.499 1 97.12 121 ILE B C 1
ATOM 2281 O O . ILE B 1 121 ? 12.648 -1.737 -1.623 1 97.12 121 ILE B O 1
ATOM 2285 N N . TYR B 1 122 ? 10.82 -1.521 -0.399 1 96.38 122 TYR B N 1
ATOM 2286 C CA . TYR B 1 122 ? 11.555 -0.907 0.701 1 96.38 122 TYR B CA 1
ATOM 2287 C C . TYR B 1 122 ? 10.984 -1.339 2.047 1 96.38 122 TYR B C 1
ATOM 2289 O O . TYR B 1 122 ? 9.766 -1.35 2.236 1 96.38 122 TYR B O 1
ATOM 2297 N N . GLY B 1 123 ? 11.898 -1.673 2.965 1 96.31 123 GLY B N 1
ATOM 2298 C CA . GLY B 1 123 ? 11.539 -1.94 4.348 1 96.31 123 GLY B CA 1
ATOM 2299 C C . GLY B 1 123 ? 10.805 -3.254 4.535 1 96.31 123 GLY B C 1
ATOM 2300 O O . GLY B 1 123 ? 11.117 -4.246 3.871 1 96.31 123 GLY B O 1
ATOM 2301 N N . GLY B 1 124 ? 9.898 -3.234 5.535 1 95.69 124 GLY B N 1
ATOM 2302 C CA . GLY B 1 124 ? 9.18 -4.441 5.922 1 95.69 124 GLY B CA 1
ATOM 2303 C C . GLY B 1 124 ? 9.727 -5.078 7.184 1 95.69 124 GLY B C 1
ATOM 2304 O O . GLY B 1 124 ? 10.398 -4.418 7.98 1 95.69 124 GLY B O 1
ATOM 2305 N N . MET B 1 125 ? 9.25 -6.289 7.324 1 94.88 125 MET B N 1
ATOM 2306 C CA . MET B 1 125 ? 9.641 -7.016 8.531 1 94.88 125 MET B CA 1
ATOM 2307 C C . MET B 1 125 ? 9.969 -8.469 8.203 1 94.88 125 MET B C 1
ATOM 2309 O O . MET B 1 125 ? 9.312 -9.086 7.359 1 94.88 125 MET B O 1
ATOM 2313 N N . SER B 1 126 ? 10.945 -8.969 8.859 1 95 126 SER B N 1
ATOM 2314 C CA . SER B 1 126 ? 11.297 -10.383 8.945 1 95 126 SER B CA 1
ATOM 2315 C C . SER B 1 126 ? 11.805 -10.742 10.336 1 95 126 SER B C 1
ATOM 2317 O O . SER B 1 126 ? 13.016 -10.828 10.555 1 95 126 SER B O 1
ATOM 2319 N N . GLY B 1 127 ? 10.945 -10.938 11.25 1 89.12 127 GLY B N 1
ATOM 2320 C CA . GLY B 1 127 ? 11.344 -11.078 12.641 1 89.12 127 GLY B CA 1
ATOM 2321 C C . GLY B 1 127 ? 11.797 -9.766 13.266 1 89.12 127 GLY B C 1
ATOM 2322 O O . GLY B 1 127 ? 11.672 -9.57 14.477 1 89.12 127 GLY B O 1
ATOM 2323 N N . CYS B 1 128 ? 12.32 -8.945 12.406 1 91 128 CYS B N 1
ATOM 2324 C CA . CYS B 1 128 ? 12.688 -7.578 12.766 1 91 128 CYS B CA 1
ATOM 2325 C C . CYS B 1 128 ? 12.367 -6.609 11.633 1 91 128 CYS B C 1
ATOM 2327 O O . CYS B 1 128 ? 12.078 -7.035 10.516 1 91 128 CYS B O 1
ATOM 2329 N N . ARG B 1 129 ? 12.391 -5.312 11.977 1 92.56 129 ARG B N 1
ATOM 2330 C CA . ARG B 1 129 ? 12.133 -4.32 10.938 1 92.56 129 ARG B CA 1
ATOM 2331 C C . ARG B 1 129 ? 13.336 -4.168 10.016 1 92.56 129 ARG B C 1
ATOM 2333 O O . ARG B 1 129 ? 14.484 -4.195 10.469 1 92.56 129 ARG B O 1
ATOM 2340 N N . LEU B 1 130 ? 13.07 -4.027 8.766 1 94.75 130 LEU B N 1
ATOM 2341 C CA . LEU B 1 130 ? 14.086 -3.938 7.723 1 94.75 130 LEU B CA 1
ATOM 2342 C C . LEU B 1 130 ? 14.18 -2.518 7.176 1 94.75 130 LEU B C 1
ATOM 2344 O O . LEU B 1 130 ? 13.227 -1.748 7.262 1 94.75 130 LEU B O 1
ATOM 2348 N N . GLY B 1 131 ? 15.336 -2.133 6.613 1 94 131 GLY B N 1
ATOM 2349 C CA . GLY B 1 131 ? 15.539 -0.804 6.059 1 94 131 GLY B CA 1
ATOM 2350 C C . GLY B 1 131 ? 16.219 -0.821 4.703 1 94 131 GLY B C 1
ATOM 2351 O O . GLY B 1 131 ? 16.719 0.209 4.238 1 94 131 GLY B O 1
ATOM 2352 N N . ASP B 1 132 ? 16.281 -2.033 4.133 1 96.38 132 ASP B N 1
ATOM 2353 C CA . ASP B 1 132 ? 16.953 -2.133 2.836 1 96.38 132 ASP B CA 1
ATOM 2354 C C . ASP B 1 132 ? 15.977 -1.86 1.693 1 96.38 132 ASP B C 1
ATOM 2356 O O . ASP B 1 132 ? 14.766 -1.955 1.873 1 96.38 132 ASP B O 1
ATOM 2360 N N . LEU B 1 133 ? 16.609 -1.443 0.588 1 97.44 133 LEU B N 1
ATOM 2361 C CA . LEU B 1 133 ? 15.883 -1.155 -0.643 1 97.44 133 LEU B CA 1
ATOM 2362 C C . LEU B 1 133 ? 16.328 -2.092 -1.765 1 97.44 133 LEU B C 1
ATOM 2364 O O . LEU B 1 133 ? 17.516 -2.359 -1.928 1 97.44 133 LEU B O 1
ATOM 2368 N N . TRP B 1 134 ? 15.344 -2.619 -2.475 1 98.19 134 TRP B N 1
ATOM 2369 C CA . TRP B 1 134 ? 15.586 -3.494 -3.615 1 98.19 134 TRP B CA 1
ATOM 2370 C C . TRP B 1 134 ? 14.805 -3.021 -4.84 1 98.19 134 TRP B C 1
ATOM 2372 O O . TRP B 1 134 ? 13.75 -2.404 -4.707 1 98.19 134 TRP B O 1
ATOM 2382 N N . THR B 1 135 ? 15.367 -3.303 -6.016 1 98.06 135 THR B N 1
ATOM 2383 C CA . THR B 1 135 ? 14.648 -2.998 -7.25 1 98.06 135 THR B CA 1
ATOM 2384 C C . THR B 1 135 ? 14.562 -4.234 -8.141 1 98.06 135 THR B C 1
ATOM 2386 O O . THR B 1 135 ? 15.453 -5.09 -8.117 1 98.06 135 THR B O 1
ATOM 2389 N N . LEU B 1 136 ? 13.531 -4.363 -8.836 1 98.5 136 LEU B N 1
ATOM 2390 C CA . LEU B 1 136 ? 13.359 -5.328 -9.914 1 98.5 136 LEU B CA 1
ATOM 2391 C C . LEU B 1 136 ? 13.195 -4.617 -11.25 1 98.5 136 LEU B C 1
ATOM 2393 O O . LEU B 1 136 ? 12.234 -3.869 -11.453 1 98.5 136 LEU B O 1
ATOM 2397 N N . ASP B 1 137 ? 14.164 -4.836 -12.133 1 98 137 ASP B N 1
ATOM 2398 C CA . ASP B 1 137 ? 13.961 -4.375 -13.508 1 98 137 ASP B CA 1
ATOM 2399 C C . ASP B 1 137 ? 12.844 -5.152 -14.188 1 98 137 ASP B C 1
ATOM 2401 O O . ASP B 1 137 ? 12.914 -6.375 -14.32 1 98 137 ASP B O 1
ATOM 2405 N N . ILE B 1 138 ? 11.867 -4.484 -14.672 1 97.75 138 ILE B N 1
ATOM 2406 C CA . ILE B 1 138 ? 10.648 -5.133 -15.156 1 97.75 138 ILE B CA 1
ATOM 2407 C C . ILE B 1 138 ? 10.93 -5.832 -16.484 1 97.75 138 ILE B C 1
ATOM 2409 O O . ILE B 1 138 ? 10.359 -6.891 -16.766 1 97.75 138 ILE B O 1
ATOM 2413 N N . GLU B 1 139 ? 11.742 -5.305 -17.266 1 96.44 139 GLU B N 1
ATOM 2414 C CA . GLU B 1 139 ? 12.039 -5.871 -18.578 1 96.44 139 GLU B CA 1
ATOM 2415 C C . GLU B 1 139 ? 12.93 -7.105 -18.453 1 96.44 139 GLU B C 1
ATOM 2417 O O . GLU B 1 139 ? 12.664 -8.133 -19.078 1 96.44 139 GLU B O 1
ATOM 2422 N N . THR B 1 140 ? 13.922 -7.004 -17.672 1 97.69 140 THR B N 1
ATOM 2423 C CA . THR B 1 140 ? 14.906 -8.078 -17.609 1 97.69 140 THR B CA 1
ATOM 2424 C C . THR B 1 140 ? 14.625 -9.016 -16.438 1 97.69 140 THR B C 1
ATOM 2426 O O . THR B 1 140 ? 15.203 -10.102 -16.359 1 97.69 140 THR B O 1
ATOM 2429 N N . LEU B 1 141 ? 13.711 -8.578 -15.531 1 98.38 141 LEU B N 1
ATOM 2430 C CA . LEU B 1 141 ? 13.383 -9.312 -14.312 1 98.38 141 LEU B CA 1
ATOM 2431 C C . LEU B 1 141 ? 14.633 -9.602 -13.5 1 98.38 141 LEU B C 1
ATOM 2433 O O . LEU B 1 141 ? 14.852 -10.734 -13.062 1 98.38 141 LEU B O 1
ATOM 2437 N N . THR B 1 142 ? 15.406 -8.562 -13.336 1 98.69 142 THR B N 1
ATOM 2438 C CA . THR B 1 142 ? 16.641 -8.656 -12.57 1 98.69 142 THR B CA 1
ATOM 2439 C C . THR B 1 142 ? 16.547 -7.848 -11.281 1 98.69 142 THR B C 1
ATOM 2441 O O . THR B 1 142 ? 16.266 -6.648 -11.312 1 98.69 142 THR B O 1
ATOM 2444 N N . TRP B 1 143 ? 16.766 -8.555 -10.156 1 98.69 143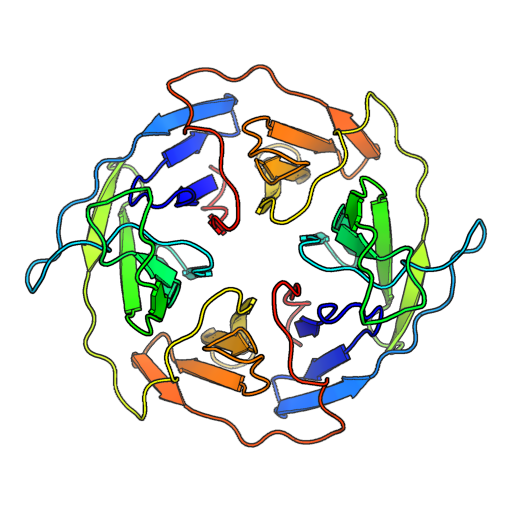 TRP B N 1
ATOM 2445 C CA . TRP B 1 143 ? 16.781 -7.898 -8.852 1 98.69 143 TRP B CA 1
ATOM 2446 C C . TRP B 1 143 ? 18.125 -7.207 -8.617 1 98.69 143 TRP B C 1
ATOM 2448 O O . TRP B 1 143 ? 19.172 -7.73 -9.008 1 98.69 143 TRP B O 1
ATOM 2458 N N . ASN B 1 144 ? 18.031 -6.078 -7.984 1 98.12 144 ASN B N 1
ATOM 2459 C CA . ASN B 1 144 ? 19.234 -5.324 -7.625 1 98.12 144 ASN B CA 1
ATOM 2460 C C . ASN B 1 144 ? 19.062 -4.625 -6.277 1 98.12 144 ASN B C 1
ATOM 2462 O O . ASN B 1 144 ? 17.953 -4.254 -5.898 1 98.12 144 ASN B O 1
ATOM 2466 N N . LYS B 1 145 ? 20.141 -4.57 -5.555 1 98 145 LYS B N 1
ATOM 2467 C CA . LYS B 1 145 ? 20.203 -3.732 -4.359 1 98 145 LYS B CA 1
ATOM 2468 C C . LYS B 1 145 ? 21.062 -2.492 -4.605 1 98 145 LYS B C 1
ATOM 2470 O O . LYS B 1 145 ? 22.297 -2.539 -4.469 1 98 145 LYS B O 1
ATOM 2475 N N . PRO B 1 146 ? 20.391 -1.368 -4.887 1 96.31 146 PRO B N 1
ATOM 2476 C CA . PRO B 1 146 ? 21.203 -0.181 -5.195 1 96.31 146 PRO B CA 1
ATOM 2477 C C . PRO B 1 146 ? 21.938 0.369 -3.977 1 96.31 146 PRO B C 1
ATOM 2479 O O . PRO B 1 146 ? 21.5 0.154 -2.842 1 96.31 146 PRO B O 1
ATOM 2482 N N . SER B 1 147 ? 23.031 1.019 -4.312 1 96.06 147 SER B N 1
ATOM 2483 C CA . SER B 1 147 ? 23.719 1.793 -3.277 1 96.06 147 SER B CA 1
ATOM 2484 C C . SER B 1 147 ? 23.016 3.133 -3.047 1 96.06 147 SER B C 1
ATOM 2486 O O . SER B 1 147 ? 22.828 3.906 -3.986 1 96.06 147 SER B O 1
ATOM 2488 N N . LEU B 1 148 ? 22.641 3.301 -1.818 1 95.38 148 LEU B N 1
ATOM 2489 C CA . LEU B 1 148 ? 21.859 4.492 -1.492 1 95.38 148 LEU B CA 1
ATOM 2490 C C . LEU B 1 148 ? 22.734 5.535 -0.798 1 95.38 148 LEU B C 1
ATOM 2492 O O . LEU B 1 148 ? 23.672 5.184 -0.077 1 95.38 148 LEU B O 1
ATOM 2496 N N . SER B 1 149 ? 22.406 6.793 -1.103 1 96.31 149 SER B N 1
ATOM 2497 C CA . SER B 1 149 ? 23.047 7.902 -0.413 1 96.31 149 SER B CA 1
ATOM 2498 C C . SER B 1 149 ? 22.031 8.734 0.365 1 96.31 149 SER B C 1
ATOM 2500 O O . SER B 1 149 ? 20.828 8.492 0.279 1 96.31 149 SER B O 1
ATOM 2502 N N . GLY B 1 150 ? 22.578 9.648 1.284 1 94.62 150 GLY B N 1
ATOM 2503 C CA . GLY B 1 150 ? 21.719 10.469 2.119 1 94.62 150 GLY B CA 1
ATOM 2504 C C . GLY B 1 150 ? 21.359 9.797 3.432 1 94.62 150 GLY B C 1
ATOM 2505 O O . GLY B 1 150 ? 21.875 8.734 3.762 1 94.62 150 GLY B O 1
ATOM 2506 N N . VAL B 1 151 ? 20.547 10.461 4.188 1 91.75 151 VAL B N 1
ATOM 2507 C CA . VAL B 1 151 ? 20.109 9.93 5.473 1 91.75 151 VAL B CA 1
ATOM 2508 C C . VAL B 1 151 ? 18.828 9.109 5.277 1 91.75 151 VAL B C 1
ATOM 2510 O O . VAL B 1 151 ? 17.75 9.664 5.039 1 91.75 151 VAL B O 1
ATOM 2513 N N . ALA B 1 152 ? 18.984 7.855 5.457 1 90.56 152 ALA B N 1
ATOM 2514 C CA . ALA B 1 152 ? 17.859 6.949 5.254 1 90.56 152 ALA B CA 1
ATOM 2515 C C . ALA B 1 152 ? 16.969 6.906 6.484 1 90.56 152 ALA B C 1
ATOM 2517 O O . ALA B 1 152 ? 17.422 7.109 7.609 1 90.56 152 ALA B O 1
ATOM 2518 N N . PRO B 1 153 ? 15.695 6.637 6.258 1 89.19 153 PRO B N 1
ATOM 2519 C CA . PRO B 1 153 ? 14.836 6.375 7.414 1 89.19 153 PRO B CA 1
ATOM 2520 C C . PRO B 1 153 ? 15.32 5.184 8.242 1 89.19 153 PRO B C 1
ATOM 2522 O O . PRO B 1 153 ? 16.016 4.312 7.73 1 89.19 153 PRO B O 1
ATOM 2525 N N . LEU B 1 154 ? 14.953 5.133 9.508 1 88.06 154 LEU B N 1
ATOM 2526 C CA . LEU B 1 154 ? 15.164 3.932 10.305 1 88.06 154 LEU B CA 1
ATOM 2527 C C . LEU B 1 154 ? 14.359 2.762 9.75 1 88.06 154 LEU B C 1
ATOM 2529 O O . LEU B 1 154 ? 13.312 2.961 9.125 1 88.06 154 LEU B O 1
ATOM 2533 N N . PRO B 1 155 ? 14.867 1.521 10 1 87.5 155 PRO B N 1
ATOM 2534 C CA . PRO B 1 155 ? 14.07 0.366 9.578 1 87.5 155 PRO B CA 1
ATOM 2535 C C . PRO B 1 155 ? 12.602 0.485 9.992 1 87.5 155 PRO B C 1
ATOM 2537 O O . PRO B 1 155 ? 12.297 0.981 11.078 1 87.5 155 PRO B O 1
ATOM 2540 N N . ARG B 1 156 ? 11.742 0.005 9.039 1 88.25 156 ARG B N 1
ATOM 2541 C CA . ARG B 1 156 ? 10.328 0.273 9.281 1 88.25 156 ARG B CA 1
ATOM 2542 C C . ARG B 1 156 ? 9.445 -0.715 8.523 1 88.25 156 ARG B C 1
ATOM 2544 O O . ARG B 1 156 ? 9.875 -1.309 7.535 1 88.25 156 ARG B O 1
ATOM 2551 N N . SER B 1 157 ? 8.281 -0.876 9.156 1 86.62 157 SER B N 1
ATOM 2552 C CA . SER B 1 157 ? 7.215 -1.67 8.547 1 86.62 157 SER B CA 1
ATOM 2553 C C . SER B 1 157 ? 5.859 -0.988 8.703 1 86.62 157 SER B C 1
ATOM 2555 O O . SER B 1 157 ? 5.727 -0.023 9.461 1 86.62 157 SER B O 1
ATOM 2557 N N . LEU B 1 158 ? 4.945 -1.461 7.824 1 89.94 158 LEU B N 1
ATOM 2558 C CA . LEU B 1 158 ? 3.605 -0.89 7.879 1 89.94 158 LEU B CA 1
ATOM 2559 C C . LEU B 1 158 ? 3.645 0.613 7.625 1 89.94 158 LEU B C 1
ATOM 2561 O O . LEU B 1 158 ? 2.898 1.372 8.25 1 89.94 158 LEU B O 1
ATOM 2565 N N . HIS B 1 159 ? 4.637 1.053 6.801 1 88.88 159 HIS B N 1
ATOM 2566 C CA . HIS B 1 159 ? 4.75 2.416 6.293 1 88.88 159 HIS B CA 1
ATOM 2567 C C . HIS B 1 159 ? 4.168 2.529 4.891 1 88.88 159 HIS B C 1
ATOM 2569 O O . HIS B 1 159 ? 3.715 1.536 4.316 1 88.88 159 HIS B O 1
ATOM 2575 N N . SER B 1 160 ? 4.059 3.76 4.43 1 88.81 160 SER B N 1
ATOM 2576 C CA . SER B 1 160 ? 3.498 3.982 3.102 1 88.81 160 SER B CA 1
ATOM 2577 C C . SER B 1 160 ? 4.48 4.723 2.203 1 88.81 160 SER B C 1
ATOM 2579 O O . SER B 1 160 ? 5.355 5.445 2.689 1 88.81 160 SER B O 1
ATOM 2581 N N . ALA B 1 161 ? 4.363 4.445 0.975 1 87.31 161 ALA B N 1
ATOM 2582 C CA . ALA B 1 161 ? 5.164 5.109 -0.05 1 87.31 161 ALA B CA 1
ATOM 2583 C C . ALA B 1 161 ? 4.332 5.398 -1.295 1 87.31 161 ALA B C 1
ATOM 2585 O O . ALA B 1 161 ? 3.41 4.648 -1.623 1 87.31 161 ALA B O 1
ATOM 2586 N N . THR B 1 162 ? 4.625 6.5 -1.944 1 86.12 162 THR B N 1
ATOM 2587 C CA . THR B 1 162 ? 3.982 6.848 -3.207 1 86.12 162 THR B CA 1
ATOM 2588 C C . THR B 1 162 ? 4.992 7.434 -4.188 1 86.12 162 THR B C 1
ATOM 2590 O O . THR B 1 162 ? 5.98 8.047 -3.775 1 86.12 162 THR B O 1
ATOM 2593 N N . THR B 1 163 ? 4.773 7.16 -5.453 1 84 163 THR B N 1
ATOM 2594 C CA . THR B 1 163 ? 5.637 7.707 -6.492 1 84 163 THR B CA 1
ATOM 2595 C C . THR B 1 163 ? 5.129 9.07 -6.957 1 84 163 THR B C 1
ATOM 2597 O O . THR B 1 163 ? 3.932 9.234 -7.207 1 84 163 THR B O 1
ATOM 2600 N N . ILE B 1 164 ? 6.012 10.031 -6.922 1 80.06 164 ILE B N 1
ATOM 2601 C CA . ILE B 1 164 ? 5.664 11.367 -7.387 1 80.06 164 ILE B CA 1
ATOM 2602 C C . ILE B 1 164 ? 6.332 11.633 -8.734 1 80.06 164 ILE B C 1
ATOM 2604 O O . ILE B 1 164 ? 7.559 11.594 -8.852 1 80.06 164 ILE B O 1
ATOM 2608 N N . GLY B 1 165 ? 5.496 12.047 -9.711 1 68.38 165 GLY B N 1
ATOM 2609 C CA . GLY B 1 165 ? 6.043 12.43 -11 1 68.38 165 GLY B CA 1
ATOM 2610 C C . GLY B 1 165 ? 7.152 11.508 -11.477 1 68.38 165 GLY B C 1
ATOM 2611 O O . GLY B 1 165 ? 7.055 10.289 -11.336 1 68.38 165 GLY B O 1
ATOM 2612 N N . ASN B 1 166 ? 8.086 12.109 -12.383 1 57.12 166 ASN B N 1
ATOM 2613 C CA . ASN B 1 166 ? 9.281 11.438 -12.867 1 57.12 166 ASN B CA 1
ATOM 2614 C C . ASN B 1 166 ? 10.414 11.492 -11.852 1 57.12 166 ASN B C 1
ATOM 2616 O O . ASN B 1 166 ? 11.586 11.312 -12.203 1 57.12 166 ASN B O 1
ATOM 2620 N N . LYS B 1 167 ? 10.039 11.758 -10.484 1 47.19 167 LYS B N 1
ATOM 2621 C CA . LYS B 1 167 ? 11.18 11.898 -9.578 1 47.19 167 LYS B CA 1
ATOM 2622 C C . LYS B 1 167 ? 11.188 10.805 -8.523 1 47.19 167 LYS B C 1
ATOM 2624 O O . LYS B 1 167 ? 10.125 10.336 -8.094 1 47.19 167 LYS B O 1
#

=== Feature glossary ===
Feature key, reading from the visual/contextual features back to the raw sequence:

Rendered structure images. Six rendered views show the 3D structure from the faces of a cube — i.e. along ±x, ±y, ±z. Rendering representation is drawn randomly per protein from cartoon (secondary-structure ribbons), sticks (backbone bonds), or molecular surface; coloring is either N→C rainbow (blue at the N-terminus through red at the C-terminus) or one color per chain.

Contact-map, Ramachandran, and PAE plots. The contact map is a binary N×N matrix image: pixel (i, j) is dark where Cα_i and Cα_j are within 8 Å and |i−j|>4. Because the |i−j|>4 filter removes local helical contacts, off-diagonal stripes parallel to the main diagonal indicate parallel β-sheets; stripes perpendicular to it indicate antiparallel β-sheets. The Ramachandran plot scatters every residue's (φ, ψ) pair against the sterically allowed regions. The PAE heatmap renders the predicted-aligned-error matrix.

InterPro / GO / CATH / organism. Database cross-references. InterPro integrates a dozen domain/family signature databases into unified entries with residue-range hits. GO terms attach function/process/location labels with evidence codes. CATH codes position the fold in a four-level structural taxonomy. Organism is the NCBI-taxonomy species name.

Nearest PDB structures. The Foldseek neighbor list gives the closest experimentally determined structures in the PDB, ranked by structural alignment. TM-score near 1 means near-identical fold; near 0.3 means only rough topology match. This is how one finds what a novel AlphaFold prediction most resembles in the solved-structure universe.

Predicted aligned error. PAE(i, j) answers: if I align the predicted and true structures on residue i, how far off (in Å) do I expect residue j to be? A block-diagonal PAE matrix with low values on the blocks and high values off-diagonal is the signature of a multi-domain protein with confidently predicted domains but uncertain inter-domain orientation.

Solvent-accessible surface area. Accessible surface area quantifies burial. A residue with SASA near zero is packed into the hydrophobic core; one with SASA >100 Å² sits on the surface. Computed here via the Shrake–Rupley numerical algorithm with a 1.4 Å probe.

B-factor. B-factor (Debye–Waller factor) reflects atomic displacement in the crystal lattice. It is an experimental observable (units Å²), not a prediction; low values mean the atom is pinned down, high values mean it moves or is heterogeneous across the crystal.

pLDDT. For AlphaFold models, the B-factor field carries pLDDT — the model's own estimate of local accuracy on a 0–100 scale. Regions with pLDDT<50 should be treated as essentially unmodeled; they often correspond to intrinsically disordered segments.

Backbone torsions (φ/ψ). φ (phi) and ψ (psi) are the two rotatable backbone dihedrals per residue: φ is the C(i-1)–N–Cα–C torsion, ψ is the N–Cα–C–N(i+1) torsion, both in degrees on (−180°, 180°]. α-helical residues cluster near (−60°, −45°); β-strand residues near (−120°, +130°). A Ramachandran plot is simply a scatter of (φ, ψ) for every residue.

Radius of gyration, Cα contacts, bounding box. Radius of gyration (Rg) is the root-mean-square distance of Cα atoms from their centroid — a single number for overall size and compactness. A globular domain of N residues has Rg ≈ 2.2·N^0.38 Å; an extended or disordered chain has a much larger Rg. The Cα contact count is the number of residue pairs whose Cα atoms are within 8 Å and are more than four positions apart in sequence — a standard proxy for tertiary packing density. The bounding box is the smallest axis-aligned box enclosing all Cα atoms.

Secondary structure (3-state, P-SEA). Three-state secondary structure (P-SEA) collapses the eight DSSP classes into helix (a), strand (b), and coil (c). P-SEA assigns these from Cα geometry alone — distances and angles — without requiring backbone oxygens, so it works on any Cα trace.

Secondary structure (8-state, DSSP). DSSP 8-state secondary structure assigns each residue one of H (α-helix), G (3₁₀-helix), I (π-helix), E (extended β-strand), B (isolated β-bridge), T (hydrogen-bonded turn), S (bend), or '-' (coil). The assignment is computed from backbone hydrogen-bond geometry via the Kabsch–Sander algorithm.

Foldseek 3Di. A 3Di character summarizes, for each residue, the relative orientation of the Cα frame of its nearest spatial neighbor. Because it encodes fold topology rather than chemistry, 3Di alignments detect remote structural similarity that sequence alignment misses.

mmCIF coordinates. The mmCIF block holds the 3D Cartesian coordinates of each backbone atom (N, Cα, C, O) in ångströms. mmCIF is the PDB's canonical archive format — a tagged-loop text representation of the atomic model.

Sequence. Sequence gives the chain of amino acids in standard one-letter code (A=alanine, C=cysteine, …, Y=tyrosine), read N→C. It is the only feature that is directly encoded by the gene; all structural features are derived from the folded form of this sequence.